Protein AF-A0A5J6MCH5-F1 (afdb_monomer_lite)

InterPro domains:
  IPR009078 Ferritin-like superfamily [SSF47240] (55-158)
  IPR012347 Ferritin-like [G3DSA:1.20.1260.10] (52-162)

Organism: NCBI:txid2602015

Structure (mmCIF, N/CA/C/O backbone):
data_AF-A0A5J6MCH5-F1
#
_entry.id   AF-A0A5J6MCH5-F1
#
loop_
_atom_site.group_PDB
_atom_site.id
_atom_site.type_symbol
_atom_site.label_atom_id
_atom_site.label_alt_id
_atom_site.label_comp_id
_atom_site.label_asym_id
_atom_site.label_entity_id
_atom_site.label_seq_id
_atom_site.pdbx_PDB_ins_code
_atom_site.Cartn_x
_atom_site.Cartn_y
_atom_site.Cartn_z
_atom_site.occupancy
_atom_site.B_iso_or_equiv
_atom_site.auth_seq_id
_atom_site.auth_comp_id
_atom_site.auth_asym_id
_atom_site.auth_atom_id
_atom_site.pdbx_PDB_model_num
ATOM 1 N N . MET A 1 1 ? -1.044 31.469 32.576 1.00 36.72 1 MET A N 1
ATOM 2 C CA . MET A 1 1 ? -0.807 31.266 31.133 1.00 36.72 1 MET A CA 1
ATOM 3 C C . MET A 1 1 ? -0.137 29.912 31.003 1.00 36.72 1 MET A C 1
ATOM 5 O O . MET A 1 1 ? 1.023 29.782 31.362 1.00 36.72 1 MET A O 1
ATOM 9 N N . THR A 1 2 ? -0.916 28.884 30.685 1.00 36.91 2 THR A N 1
ATOM 10 C CA . THR A 1 2 ? -0.479 27.485 30.605 1.00 36.91 2 THR A CA 1
ATOM 11 C C . THR A 1 2 ? -0.347 27.121 29.131 1.00 36.91 2 THR A C 1
ATOM 13 O O . THR A 1 2 ? -1.333 27.137 28.401 1.00 36.91 2 THR A O 1
ATOM 16 N N . GLU A 1 3 ? 0.883 26.857 28.697 1.00 37.75 3 GLU A N 1
ATOM 17 C CA . GLU A 1 3 ? 1.221 26.441 27.332 1.00 37.75 3 GLU A CA 1
ATOM 18 C C . GLU A 1 3 ? 0.645 25.044 27.026 1.00 37.75 3 GLU A C 1
ATOM 20 O O . GLU A 1 3 ? 0.755 24.144 27.866 1.00 37.75 3 GLU A O 1
ATOM 25 N N . PRO A 1 4 ? 0.057 24.811 25.839 1.00 47.97 4 PRO A N 1
ATOM 26 C CA . PRO A 1 4 ? -0.424 23.493 25.460 1.00 47.97 4 PRO A CA 1
ATOM 27 C C . PRO A 1 4 ? 0.755 22.601 25.051 1.00 47.97 4 PRO A C 1
ATOM 29 O O . PRO A 1 4 ? 1.451 22.846 24.066 1.00 47.97 4 PRO A O 1
ATOM 32 N N . THR A 1 5 ? 0.967 21.524 25.807 1.00 43.38 5 THR A N 1
ATOM 33 C CA . THR A 1 5 ? 1.892 20.443 25.457 1.00 43.38 5 THR A CA 1
ATOM 34 C C . THR A 1 5 ? 1.435 19.772 24.158 1.00 43.38 5 THR A C 1
ATOM 36 O O . THR A 1 5 ? 0.481 18.997 24.143 1.00 43.38 5 THR A O 1
ATOM 39 N N . LEU A 1 6 ? 2.121 20.064 23.051 1.00 38.03 6 LEU A N 1
ATOM 40 C CA . LEU A 1 6 ? 1.986 19.317 21.801 1.00 38.03 6 LEU A CA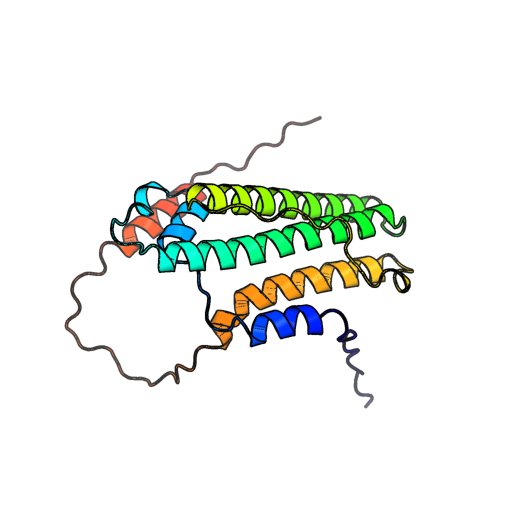 1
ATOM 41 C C . LEU A 1 6 ? 2.506 17.889 22.012 1.00 38.03 6 LEU A C 1
ATOM 43 O O . LEU A 1 6 ? 3.713 17.659 22.095 1.00 38.03 6 LEU A O 1
ATOM 47 N N . ILE A 1 7 ? 1.589 16.926 22.092 1.00 44.81 7 ILE A N 1
ATOM 48 C CA . ILE A 1 7 ? 1.911 15.498 22.110 1.00 44.81 7 ILE A CA 1
ATOM 49 C C . ILE A 1 7 ? 2.492 15.125 20.742 1.00 44.81 7 ILE A C 1
ATOM 51 O O . ILE A 1 7 ? 1.796 15.102 19.726 1.00 44.81 7 ILE A O 1
ATOM 55 N N . ARG A 1 8 ? 3.802 14.868 20.712 1.00 45.31 8 ARG A N 1
ATOM 56 C CA . ARG A 1 8 ? 4.524 14.379 19.535 1.00 45.31 8 ARG A CA 1
ATOM 57 C C . ARG A 1 8 ? 4.239 12.879 19.380 1.00 45.31 8 ARG A C 1
ATOM 59 O O . ARG A 1 8 ? 4.531 12.147 20.320 1.00 45.31 8 ARG A O 1
ATOM 66 N N . PRO A 1 9 ? 3.709 12.396 18.243 1.00 45.88 9 PRO A N 1
ATOM 67 C CA . PRO A 1 9 ? 3.505 10.965 18.047 1.00 45.88 9 PRO A CA 1
ATOM 68 C C . PRO A 1 9 ? 4.852 10.235 18.039 1.00 45.88 9 PRO A C 1
ATOM 70 O O . PRO A 1 9 ? 5.822 10.700 17.429 1.00 45.88 9 PRO A O 1
ATOM 73 N N . ASP A 1 10 ? 4.906 9.105 18.741 1.00 45.53 10 ASP A N 1
ATOM 74 C CA . ASP A 1 10 ? 6.114 8.317 18.938 1.00 45.53 10 ASP A CA 1
ATOM 75 C C . ASP A 1 10 ? 6.757 7.887 17.615 1.00 45.53 10 ASP A C 1
ATOM 77 O O . ASP A 1 10 ? 6.178 7.246 16.738 1.00 45.53 10 ASP A O 1
ATOM 81 N N . THR A 1 11 ? 8.023 8.268 17.505 1.00 47.34 11 THR A N 1
ATOM 82 C CA . THR A 1 11 ? 8.877 8.272 16.312 1.00 47.34 11 THR A CA 1
ATOM 83 C C . THR A 1 11 ? 9.337 6.876 15.868 1.00 47.34 11 THR A C 1
ATOM 85 O O . THR A 1 11 ? 10.367 6.780 15.214 1.00 47.34 11 THR A O 1
ATOM 88 N N . ALA A 1 12 ? 8.654 5.787 16.238 1.00 42.34 12 ALA A N 1
ATOM 89 C CA . ALA A 1 12 ? 9.186 4.422 16.099 1.00 42.34 12 ALA A CA 1
ATOM 90 C C . ALA A 1 12 ? 8.877 3.741 14.749 1.00 42.34 12 ALA A C 1
ATOM 92 O O . ALA A 1 12 ? 9.636 2.876 14.324 1.00 42.34 12 ALA A O 1
ATOM 93 N N . LEU A 1 13 ? 7.828 4.164 14.029 1.00 46.44 13 LEU A N 1
ATOM 94 C CA . LEU A 1 13 ? 7.498 3.681 12.667 1.00 46.44 13 LEU A CA 1
ATOM 95 C C . LEU A 1 13 ? 8.151 4.520 11.550 1.00 46.44 13 LEU A C 1
ATOM 97 O O . LEU A 1 13 ? 8.395 4.049 10.440 1.00 46.44 13 LEU A O 1
ATOM 101 N N . VAL A 1 14 ? 8.495 5.767 11.868 1.00 45.12 14 VAL A N 1
ATOM 102 C CA . VAL A 1 14 ? 9.230 6.700 11.005 1.00 45.12 14 VAL A CA 1
ATOM 103 C C . VAL A 1 14 ? 10.679 6.271 10.672 1.00 45.12 14 VAL A C 1
ATOM 105 O O . VAL A 1 14 ? 11.098 6.548 9.551 1.00 45.12 14 VAL A O 1
ATOM 108 N N . PRO A 1 15 ? 11.481 5.598 11.528 1.00 37.34 15 PRO A N 1
ATOM 109 C CA . PRO A 1 15 ? 12.903 5.361 11.273 1.00 37.34 15 PRO A CA 1
ATOM 110 C C . PRO A 1 15 ? 13.132 4.394 10.111 1.00 37.34 15 PRO A C 1
ATOM 112 O O . PRO A 1 15 ? 14.029 4.627 9.302 1.00 37.34 15 PRO A O 1
ATOM 115 N N . ALA A 1 16 ? 12.298 3.356 9.970 1.00 45.94 16 ALA A N 1
ATOM 116 C CA . ALA A 1 16 ? 12.407 2.392 8.873 1.00 45.94 16 ALA A CA 1
ATOM 117 C C . ALA A 1 16 ? 12.139 3.056 7.510 1.00 45.94 16 ALA A C 1
ATOM 119 O O . ALA A 1 16 ? 12.913 2.887 6.568 1.00 45.94 16 ALA A O 1
ATOM 120 N N . ARG A 1 17 ? 11.108 3.909 7.430 1.00 52.25 17 ARG A N 1
ATOM 121 C CA . ARG A 1 17 ? 10.759 4.664 6.212 1.00 52.25 17 ARG A CA 1
ATOM 122 C C . ARG A 1 17 ? 11.716 5.833 5.942 1.00 52.25 17 ARG A C 1
ATOM 124 O O . ARG A 1 17 ? 12.015 6.139 4.792 1.00 52.25 17 ARG A O 1
ATOM 131 N N . ARG A 1 18 ? 12.274 6.449 6.988 1.00 47.72 18 ARG A N 1
ATOM 132 C CA . ARG A 1 18 ? 13.245 7.554 6.893 1.00 47.72 18 ARG A CA 1
ATOM 133 C C . ARG A 1 18 ? 14.644 7.076 6.493 1.00 47.72 18 ARG A C 1
ATOM 135 O O . ARG A 1 18 ? 15.340 7.795 5.788 1.00 47.72 18 ARG A O 1
ATOM 142 N N . THR A 1 19 ? 15.033 5.855 6.857 1.00 43.75 19 THR A N 1
ATOM 143 C CA . THR A 1 19 ? 16.308 5.254 6.420 1.00 43.75 19 THR A CA 1
ATOM 144 C C . THR A 1 19 ? 16.266 4.839 4.942 1.00 43.75 19 THR A C 1
ATOM 146 O O . THR A 1 19 ? 17.277 4.955 4.249 1.00 43.75 19 THR A O 1
ATOM 149 N N . LEU A 1 20 ? 15.090 4.464 4.420 1.00 50.72 20 LEU A N 1
ATOM 150 C CA . LEU A 1 20 ? 14.875 4.228 2.985 1.00 50.72 20 LEU A CA 1
ATOM 151 C C . LEU A 1 20 ? 14.985 5.533 2.171 1.00 50.72 20 LEU A C 1
ATOM 153 O O . LEU A 1 20 ? 15.614 5.560 1.115 1.00 50.72 20 LEU A O 1
ATOM 157 N N . LEU A 1 21 ? 14.458 6.641 2.704 1.00 52.22 21 LEU A N 1
ATOM 158 C CA . LEU A 1 21 ? 14.510 7.961 2.062 1.00 52.22 21 LEU A CA 1
ATOM 159 C C . LEU A 1 21 ? 15.902 8.614 2.075 1.00 52.22 21 LEU A C 1
ATOM 161 O O . LEU A 1 21 ? 16.183 9.430 1.206 1.00 52.22 21 LEU A O 1
ATOM 165 N N . VAL A 1 22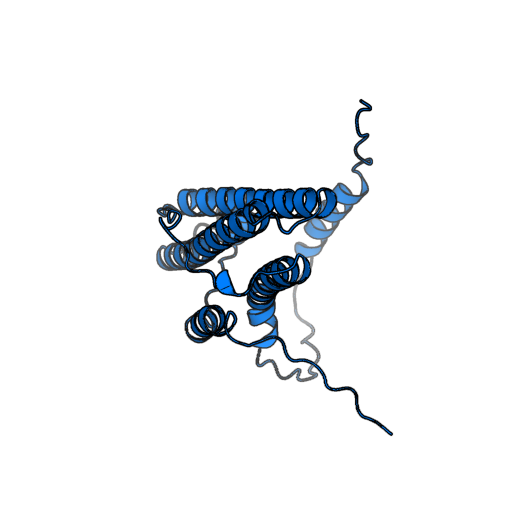 ? 16.786 8.263 3.016 1.00 47.97 22 VAL A N 1
ATOM 166 C CA . VAL A 1 22 ? 18.146 8.838 3.098 1.00 47.97 22 VAL A CA 1
ATOM 167 C C . VAL A 1 22 ? 19.150 8.117 2.186 1.00 47.97 22 VAL A C 1
ATOM 169 O O . VAL A 1 22 ? 20.146 8.719 1.795 1.00 47.97 22 VAL A O 1
ATOM 172 N N . ARG A 1 23 ? 18.888 6.868 1.774 1.00 41.06 23 ARG A N 1
ATOM 173 C CA . ARG A 1 23 ? 19.700 6.170 0.754 1.00 41.06 23 ARG A CA 1
ATOM 174 C C . ARG A 1 23 ? 19.147 6.268 -0.675 1.00 41.06 23 ARG A C 1
ATOM 176 O O . ARG A 1 23 ? 19.885 5.983 -1.609 1.00 41.06 23 ARG A O 1
ATOM 183 N N . GLY A 1 24 ? 17.889 6.678 -0.850 1.00 46.88 24 GLY A N 1
ATOM 184 C CA . GLY A 1 24 ? 17.197 6.744 -2.146 1.00 46.88 24 GLY A CA 1
ATOM 185 C C . GLY A 1 24 ? 17.031 8.150 -2.727 1.00 46.88 24 GLY A C 1
ATOM 186 O O . GLY A 1 24 ? 16.107 8.370 -3.504 1.00 46.88 24 GLY A O 1
ATOM 187 N N . THR A 1 25 ? 17.859 9.123 -2.338 1.00 45.97 25 THR A N 1
ATOM 188 C CA . THR A 1 25 ? 17.552 10.551 -2.512 1.00 45.97 25 THR A CA 1
ATOM 189 C C . THR A 1 25 ? 17.437 11.069 -3.948 1.00 45.97 25 THR A C 1
ATOM 191 O O . THR A 1 25 ? 17.267 12.270 -4.053 1.00 45.97 25 THR A O 1
ATOM 194 N N . GLN A 1 26 ? 17.495 10.270 -5.026 1.00 52.88 26 GLN A N 1
ATOM 195 C CA . GLN A 1 26 ? 17.297 10.765 -6.407 1.00 52.88 26 GLN A CA 1
ATOM 196 C C . GLN A 1 26 ? 16.685 9.760 -7.410 1.00 52.88 26 GLN A C 1
ATOM 198 O O . GLN A 1 26 ? 16.860 9.931 -8.615 1.00 52.88 26 GLN A O 1
ATOM 203 N N . ALA A 1 27 ? 15.984 8.707 -6.980 1.00 58.78 27 ALA A N 1
ATOM 204 C CA . ALA A 1 27 ? 15.345 7.799 -7.940 1.00 58.78 27 ALA A CA 1
ATOM 205 C C . ALA A 1 27 ? 13.938 8.315 -8.302 1.00 58.78 27 ALA A C 1
ATOM 207 O O . ALA A 1 27 ? 12.980 8.132 -7.552 1.00 58.78 27 ALA A O 1
ATOM 208 N N . VAL A 1 28 ? 13.828 9.019 -9.431 1.00 73.62 28 VAL A N 1
ATOM 209 C CA . VAL A 1 28 ? 12.560 9.509 -9.997 1.00 73.62 28 VAL A CA 1
ATOM 210 C C . VAL A 1 28 ? 12.207 8.637 -11.197 1.00 73.62 28 VAL A C 1
ATOM 212 O O . VAL A 1 28 ? 13.081 8.351 -12.010 1.00 73.62 28 VAL A O 1
ATOM 215 N N . LEU A 1 29 ? 10.938 8.233 -11.314 1.00 83.31 29 LEU A N 1
ATOM 216 C CA . LEU A 1 29 ? 10.466 7.474 -12.474 1.00 83.31 29 LEU A CA 1
ATOM 217 C C . LEU A 1 29 ? 10.702 8.250 -13.775 1.00 83.31 29 LEU A C 1
ATOM 219 O O . LEU A 1 29 ? 10.466 9.461 -13.849 1.00 83.31 29 LEU A O 1
ATOM 223 N N . SER A 1 30 ? 11.101 7.542 -14.824 1.00 84.44 30 SER A N 1
ATOM 224 C CA . SER A 1 30 ? 11.206 8.097 -16.165 1.00 84.44 30 SER A CA 1
ATOM 225 C C . SER A 1 30 ? 9.837 8.511 -16.715 1.00 84.44 30 SER A C 1
ATOM 227 O O . SER A 1 30 ? 8.785 7.995 -16.323 1.00 84.44 30 SER A O 1
ATOM 229 N N . ALA A 1 31 ? 9.833 9.423 -17.693 1.00 83.75 31 ALA A N 1
ATOM 230 C CA . ALA A 1 31 ? 8.601 9.845 -18.364 1.00 83.75 31 ALA A CA 1
ATOM 231 C C . ALA A 1 31 ? 7.854 8.669 -19.023 1.00 83.75 31 ALA A C 1
ATOM 233 O O . ALA A 1 31 ? 6.624 8.665 -19.053 1.00 83.75 31 ALA A O 1
ATOM 234 N N . SER A 1 32 ? 8.585 7.658 -19.509 1.00 82.81 32 SER A N 1
ATOM 235 C CA . SER A 1 32 ? 7.998 6.442 -20.075 1.00 82.81 32 SER A CA 1
ATOM 236 C C . SER A 1 32 ? 7.297 5.602 -19.008 1.00 82.81 32 SER A C 1
ATOM 238 O O . SER A 1 32 ? 6.156 5.197 -19.222 1.00 82.81 32 SER A O 1
ATOM 240 N N . ALA A 1 33 ? 7.914 5.392 -17.841 1.00 83.69 33 ALA A N 1
ATOM 241 C CA . ALA A 1 33 ? 7.280 4.670 -16.737 1.00 83.69 33 ALA A CA 1
ATOM 242 C C . ALA A 1 33 ? 6.025 5.395 -16.223 1.00 83.69 33 ALA A C 1
ATOM 244 O O . ALA A 1 33 ? 4.982 4.769 -16.029 1.00 83.69 33 ALA A O 1
ATOM 245 N N . VAL A 1 34 ? 6.083 6.726 -16.093 1.00 85.88 34 VAL A N 1
ATOM 246 C CA . VAL A 1 34 ? 4.914 7.545 -15.731 1.00 85.88 34 VAL A CA 1
ATOM 247 C C . VAL A 1 34 ? 3.803 7.427 -16.779 1.00 85.88 34 VAL A C 1
ATOM 249 O O . VAL A 1 34 ? 2.635 7.294 -16.420 1.00 85.88 34 VAL A O 1
ATOM 252 N N . ALA A 1 35 ? 4.139 7.428 -18.071 1.00 84.56 35 ALA A N 1
ATOM 253 C CA . ALA A 1 35 ? 3.156 7.264 -19.138 1.00 84.56 35 ALA A CA 1
ATOM 254 C C . ALA A 1 35 ? 2.467 5.889 -19.094 1.00 84.56 35 ALA A C 1
ATOM 256 O O . ALA A 1 35 ? 1.255 5.826 -19.294 1.00 84.56 35 ALA A O 1
ATOM 257 N N . ILE A 1 36 ? 3.192 4.808 -18.779 1.00 85.19 36 ILE A N 1
ATOM 258 C CA . ILE A 1 36 ? 2.599 3.471 -18.597 1.00 85.19 36 ILE A CA 1
ATOM 259 C C . ILE A 1 36 ? 1.661 3.456 -17.384 1.00 85.19 36 ILE A C 1
ATOM 261 O O . ILE A 1 36 ? 0.530 2.987 -17.507 1.00 85.19 36 ILE A O 1
ATOM 265 N N . LEU A 1 37 ? 2.085 4.014 -16.242 1.00 85.81 37 LEU A N 1
ATOM 266 C CA . LEU A 1 37 ? 1.241 4.124 -15.041 1.00 85.81 37 LEU A CA 1
ATOM 267 C C . LEU A 1 37 ? -0.037 4.932 -15.300 1.00 85.81 37 LEU A C 1
ATOM 269 O O . LEU A 1 37 ? -1.099 4.599 -14.782 1.00 85.81 37 LEU A O 1
ATOM 273 N N . ALA A 1 38 ? 0.051 5.969 -16.132 1.00 85.94 38 ALA A N 1
ATOM 274 C CA . ALA A 1 38 ? -1.086 6.789 -16.541 1.00 85.94 38 ALA A CA 1
ATOM 275 C C . ALA A 1 38 ? -1.956 6.144 -17.642 1.00 85.94 38 ALA A C 1
ATOM 277 O O . ALA A 1 38 ? -2.898 6.778 -18.120 1.00 85.94 38 ALA A O 1
ATOM 278 N N . GLY A 1 39 ? -1.638 4.926 -18.098 1.00 82.62 39 GLY A N 1
ATOM 279 C CA . GLY A 1 39 ? -2.350 4.244 -19.187 1.00 82.62 39 GLY A CA 1
ATOM 280 C C . GLY A 1 39 ? -2.144 4.872 -20.572 1.00 82.62 39 GLY A C 1
ATOM 281 O O . GLY A 1 39 ? -2.883 4.578 -21.507 1.00 82.62 39 GLY A O 1
ATOM 282 N N . CYS A 1 40 ? -1.146 5.743 -20.726 1.00 84.62 40 CYS A N 1
ATOM 283 C CA . CYS A 1 40 ? -0.795 6.437 -21.965 1.00 84.62 40 CYS A CA 1
ATOM 284 C C . CYS A 1 40 ? 0.379 5.739 -22.671 1.00 84.62 40 CYS A C 1
ATOM 286 O O . CYS A 1 40 ? 1.387 6.361 -22.998 1.00 84.62 40 CYS A O 1
ATOM 288 N N . GLU A 1 41 ? 0.272 4.433 -22.902 1.00 79.19 41 GLU A N 1
ATOM 289 C CA . GLU A 1 41 ? 1.379 3.592 -23.389 1.00 79.19 41 GLU A CA 1
ATOM 290 C C . GLU A 1 41 ? 1.930 4.028 -24.754 1.00 79.19 41 GLU A C 1
ATOM 292 O O . GLU A 1 41 ? 3.132 3.937 -25.000 1.00 79.19 41 GLU A O 1
ATOM 297 N N . SER A 1 42 ? 1.088 4.605 -25.616 1.00 78.19 42 SER A N 1
ATOM 298 C CA . SER A 1 42 ? 1.515 5.186 -26.895 1.00 78.19 42 SER A CA 1
ATOM 299 C C . SER A 1 42 ? 2.522 6.332 -26.731 1.00 78.19 42 SER A C 1
ATOM 301 O O . SER A 1 42 ? 3.317 6.581 -27.631 1.00 78.19 42 SER A O 1
ATOM 303 N N . MET A 1 43 ? 2.510 7.021 -25.584 1.00 75.75 43 MET A N 1
ATOM 304 C CA . MET A 1 43 ? 3.473 8.068 -25.220 1.00 75.75 43 MET A CA 1
ATOM 305 C C . MET A 1 43 ? 4.746 7.495 -24.583 1.00 75.75 43 MET A C 1
ATOM 307 O O . MET A 1 43 ? 5.775 8.165 -24.567 1.00 75.75 43 MET A O 1
ATOM 311 N N . ALA A 1 44 ? 4.687 6.267 -24.057 1.00 71.44 44 ALA A N 1
ATOM 312 C CA . ALA A 1 44 ? 5.827 5.592 -23.443 1.00 71.44 44 ALA A CA 1
ATOM 313 C C . ALA A 1 44 ? 6.818 5.041 -24.481 1.00 71.44 44 ALA A C 1
ATOM 315 O O . ALA A 1 44 ? 7.991 4.850 -24.152 1.00 71.44 44 ALA A O 1
ATOM 316 N N . MET A 1 45 ? 6.373 4.850 -25.734 1.00 63.97 45 MET A N 1
ATOM 317 C CA . MET A 1 45 ? 7.187 4.451 -26.891 1.00 63.97 45 MET A CA 1
ATOM 318 C C . MET A 1 45 ? 8.123 5.577 -27.373 1.00 63.97 45 MET A C 1
ATOM 320 O O . MET A 1 45 ? 8.149 5.946 -28.546 1.00 63.97 45 MET A O 1
ATOM 324 N N . SER A 1 46 ? 8.927 6.133 -26.471 1.00 58.03 46 SER A N 1
ATOM 325 C CA . SER A 1 46 ? 10.119 6.882 -26.852 1.00 58.03 46 SER A CA 1
ATOM 326 C C . SER A 1 46 ? 11.240 5.875 -27.098 1.00 58.03 46 SER A C 1
ATOM 328 O O . SER A 1 46 ? 11.651 5.168 -26.180 1.00 58.03 46 SER A O 1
ATOM 330 N N . LYS A 1 47 ? 11.749 5.794 -28.334 1.00 53.56 47 LYS A N 1
ATOM 331 C CA . LYS A 1 47 ? 12.785 4.832 -28.772 1.00 53.56 47 LYS A CA 1
ATOM 332 C C . LYS A 1 47 ? 14.148 4.947 -28.047 1.00 53.56 47 LYS A C 1
ATOM 334 O O . LYS A 1 47 ? 15.077 4.244 -28.422 1.00 53.56 47 LYS A O 1
ATOM 339 N N . ASN A 1 48 ? 14.266 5.796 -27.022 1.00 55.00 48 ASN A N 1
ATOM 340 C CA . ASN A 1 48 ? 15.519 6.140 -26.341 1.00 55.00 48 ASN A CA 1
ATOM 341 C C . ASN A 1 48 ? 15.546 5.826 -24.831 1.00 55.00 48 ASN A C 1
ATOM 343 O O . ASN A 1 48 ? 16.467 6.275 -24.149 1.00 55.00 48 ASN A O 1
ATOM 347 N N . ALA A 1 49 ? 14.578 5.089 -24.273 1.00 63.66 49 ALA A N 1
ATOM 348 C CA . ALA A 1 49 ? 14.712 4.626 -22.889 1.00 63.66 49 ALA A CA 1
ATOM 349 C C . ALA A 1 49 ? 15.845 3.587 -22.812 1.00 63.66 49 ALA A C 1
ATOM 351 O O . ALA A 1 49 ? 15.736 2.491 -23.361 1.00 63.66 49 ALA A O 1
ATOM 352 N N . SER A 1 50 ? 16.963 3.958 -22.183 1.00 74.75 50 SER A N 1
ATOM 353 C CA . SER A 1 50 ? 18.106 3.057 -22.025 1.00 74.75 50 SER A CA 1
ATOM 354 C C . SER A 1 50 ? 17.752 1.880 -21.107 1.00 74.75 50 SER A C 1
ATOM 356 O O . SER A 1 50 ? 16.917 2.017 -20.211 1.00 74.75 50 SER A O 1
ATOM 358 N N . ALA A 1 51 ? 18.421 0.736 -21.280 1.00 77.50 51 ALA A N 1
ATOM 359 C CA . ALA A 1 51 ? 18.249 -0.415 -20.388 1.00 77.50 51 ALA A CA 1
ATOM 360 C C . ALA A 1 51 ? 18.539 -0.066 -18.912 1.00 77.50 51 ALA A C 1
ATOM 362 O O . ALA A 1 51 ? 17.885 -0.592 -18.016 1.00 77.50 51 ALA A O 1
ATOM 363 N N . ALA A 1 52 ? 19.468 0.868 -18.666 1.00 80.62 52 ALA A N 1
ATOM 364 C CA . ALA A 1 52 ? 19.749 1.391 -17.331 1.00 80.62 52 ALA A CA 1
ATOM 365 C C . ALA A 1 52 ? 18.539 2.141 -16.746 1.00 80.62 52 ALA A C 1
ATOM 367 O O . ALA A 1 52 ? 18.122 1.852 -15.632 1.00 80.62 52 ALA A O 1
ATOM 368 N N . THR A 1 53 ? 17.900 3.015 -17.532 1.00 83.44 53 THR A N 1
ATOM 369 C CA . THR A 1 53 ? 16.687 3.742 -17.115 1.00 83.44 53 THR A CA 1
ATOM 370 C C . THR A 1 53 ? 15.533 2.794 -16.789 1.00 83.44 53 THR A C 1
ATOM 372 O O . THR A 1 53 ? 14.861 2.972 -15.779 1.00 83.44 53 THR A O 1
ATOM 375 N N . ALA A 1 54 ? 15.324 1.757 -17.607 1.00 84.31 54 ALA A N 1
ATOM 376 C CA . ALA A 1 54 ? 14.295 0.754 -17.339 1.00 84.31 54 ALA A CA 1
ATOM 377 C C . ALA A 1 54 ? 14.585 -0.041 -16.052 1.00 84.31 54 ALA A C 1
ATOM 379 O O . ALA A 1 54 ? 13.670 -0.305 -15.276 1.00 84.31 54 ALA A O 1
ATOM 380 N N . SER A 1 55 ? 15.852 -0.390 -15.798 1.00 87.50 55 SER A N 1
ATOM 381 C CA . SER A 1 55 ? 16.270 -1.047 -14.554 1.00 87.50 55 SER A CA 1
ATOM 382 C C . SER A 1 55 ? 16.001 -0.170 -13.327 1.00 87.50 55 SER A C 1
ATOM 384 O O . SER A 1 55 ? 15.456 -0.661 -12.338 1.00 87.50 55 SER A O 1
ATOM 386 N N . ASP A 1 56 ? 16.332 1.120 -13.393 1.00 87.00 56 ASP A N 1
ATOM 387 C CA . ASP A 1 56 ? 16.079 2.070 -12.304 1.00 87.00 56 ASP A CA 1
ATOM 388 C C . ASP A 1 56 ? 14.571 2.227 -12.042 1.00 87.00 56 ASP A C 1
ATOM 390 O O . ASP A 1 56 ? 14.125 2.137 -10.895 1.00 87.00 56 ASP A O 1
ATOM 394 N N . ASP A 1 57 ? 13.762 2.359 -13.102 1.00 87.88 57 ASP A N 1
ATOM 395 C CA . ASP A 1 57 ? 12.298 2.404 -12.999 1.00 87.88 57 ASP A CA 1
ATOM 396 C C . ASP A 1 57 ? 11.742 1.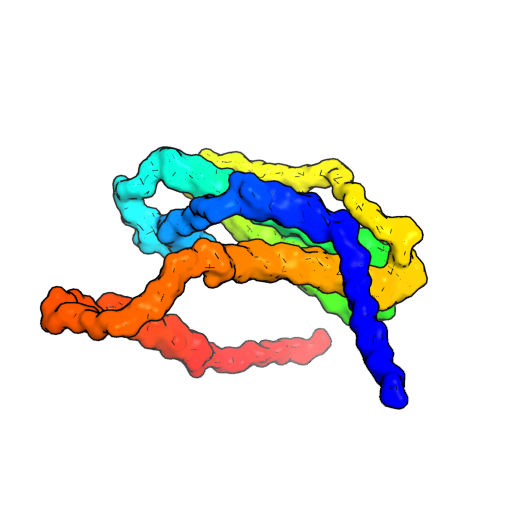143 -12.325 1.00 87.88 57 ASP A C 1
ATOM 398 O O . ASP A 1 57 ? 10.917 1.231 -11.415 1.00 87.88 57 ASP A O 1
ATOM 402 N N . ILE A 1 58 ? 12.219 -0.041 -12.723 1.00 90.62 58 ILE A N 1
ATOM 403 C CA . ILE A 1 58 ? 11.815 -1.320 -12.125 1.00 90.62 58 ILE A CA 1
ATOM 404 C C . ILE A 1 58 ? 12.156 -1.362 -10.630 1.00 90.62 58 ILE A C 1
ATOM 406 O O . ILE A 1 58 ? 11.333 -1.828 -9.840 1.00 90.62 58 ILE A O 1
ATOM 410 N N . GLN A 1 59 ? 13.329 -0.877 -10.214 1.00 89.38 59 GLN A N 1
ATOM 411 C CA . GLN A 1 59 ? 13.717 -0.844 -8.799 1.00 89.38 59 GLN A CA 1
ATOM 412 C C . GLN A 1 59 ? 12.813 0.079 -7.974 1.00 89.38 59 GLN A C 1
ATOM 414 O O . GLN A 1 59 ? 12.367 -0.302 -6.884 1.00 89.38 59 GLN A O 1
ATOM 419 N N . VAL A 1 60 ? 12.492 1.264 -8.499 1.00 86.44 60 VAL A N 1
ATOM 420 C CA . VAL A 1 60 ? 11.573 2.209 -7.848 1.00 86.44 60 VAL A CA 1
ATOM 421 C C . VAL A 1 60 ? 10.173 1.607 -7.734 1.00 86.44 60 VAL A C 1
ATOM 423 O O . VAL A 1 60 ? 9.585 1.611 -6.651 1.00 86.44 60 VAL A O 1
ATOM 426 N N . LEU A 1 61 ? 9.653 1.029 -8.819 1.00 89.69 61 LEU A N 1
ATOM 427 C CA . LEU A 1 61 ? 8.326 0.412 -8.843 1.00 89.69 61 LEU A CA 1
ATOM 428 C C . LEU A 1 61 ? 8.231 -0.797 -7.909 1.00 89.69 61 LEU A C 1
ATOM 430 O O . LEU A 1 61 ? 7.228 -0.947 -7.218 1.00 89.69 61 LEU A O 1
ATOM 434 N N . ASN A 1 62 ? 9.266 -1.635 -7.837 1.00 92.81 62 ASN A N 1
ATOM 435 C CA . ASN A 1 62 ? 9.300 -2.764 -6.907 1.00 92.81 62 ASN A CA 1
ATOM 436 C C . ASN A 1 62 ? 9.403 -2.315 -5.445 1.00 92.81 62 ASN A C 1
ATOM 438 O O . ASN A 1 62 ? 8.810 -2.942 -4.567 1.00 92.81 62 ASN A O 1
ATOM 442 N N . THR A 1 63 ? 10.099 -1.209 -5.175 1.00 89.62 63 THR A N 1
ATOM 443 C CA . THR A 1 63 ? 10.104 -0.594 -3.841 1.00 89.62 63 THR A CA 1
ATOM 444 C C . THR A 1 63 ? 8.700 -0.126 -3.459 1.00 89.62 63 THR A C 1
ATOM 446 O O . THR A 1 63 ? 8.224 -0.449 -2.371 1.00 89.62 63 THR A O 1
ATOM 449 N N . ALA A 1 64 ? 8.004 0.569 -4.366 1.00 89.00 64 ALA A N 1
ATOM 450 C CA . ALA A 1 64 ? 6.620 0.990 -4.153 1.00 89.00 64 ALA A CA 1
ATOM 451 C C . ALA A 1 64 ? 5.676 -0.212 -3.968 1.00 89.00 64 ALA A C 1
ATOM 453 O O . ALA A 1 64 ? 4.892 -0.232 -3.026 1.00 89.00 64 ALA A O 1
ATOM 454 N N . LEU A 1 65 ? 5.806 -1.256 -4.792 1.00 93.56 65 LEU A N 1
ATOM 455 C CA . LEU A 1 65 ? 4.995 -2.473 -4.704 1.00 93.56 65 LEU A CA 1
ATOM 456 C C . LEU A 1 65 ? 5.157 -3.178 -3.348 1.00 93.56 65 LEU A C 1
ATOM 458 O O . LEU A 1 65 ? 4.175 -3.610 -2.748 1.00 93.56 65 LEU A O 1
ATOM 462 N N . GLY A 1 66 ? 6.384 -3.244 -2.824 1.00 90.94 66 GLY A N 1
ATOM 463 C CA . GLY A 1 66 ? 6.643 -3.770 -1.483 1.00 90.94 66 GLY A CA 1
ATOM 464 C C . GLY A 1 66 ? 5.933 -2.981 -0.376 1.00 90.94 66 GLY A C 1
ATOM 465 O O . GLY A 1 66 ? 5.420 -3.588 0.568 1.00 90.94 66 GLY A O 1
ATOM 466 N N . LEU A 1 67 ? 5.869 -1.650 -0.507 1.00 90.56 67 LEU A N 1
ATOM 467 C CA . LEU A 1 67 ? 5.157 -0.773 0.428 1.00 90.56 67 LEU A CA 1
ATOM 468 C C . LEU A 1 67 ? 3.635 -0.935 0.333 1.00 90.56 67 LEU A C 1
ATOM 470 O O . LEU A 1 67 ? 2.969 -0.894 1.366 1.00 90.56 67 LEU A O 1
ATOM 474 N N . GLU A 1 68 ? 3.083 -1.170 -0.860 1.00 94.00 68 GLU A N 1
ATOM 475 C CA . GLU A 1 68 ? 1.652 -1.468 -1.012 1.00 94.00 68 GLU A CA 1
ATOM 476 C C . GLU A 1 68 ? 1.279 -2.782 -0.307 1.00 94.00 68 GLU A C 1
ATOM 478 O O . GLU A 1 68 ? 0.291 -2.826 0.423 1.00 94.00 68 GLU A O 1
ATOM 483 N N . TYR A 1 69 ? 2.097 -3.839 -0.418 1.00 96.12 69 TYR A N 1
ATOM 484 C CA . TYR A 1 69 ? 1.856 -5.083 0.329 1.00 96.12 69 TYR A CA 1
ATOM 485 C C . TYR A 1 69 ? 1.948 -4.905 1.848 1.00 96.12 69 TYR A C 1
ATOM 487 O O . TYR A 1 69 ? 1.159 -5.500 2.584 1.00 96.12 69 TYR A O 1
ATOM 495 N N . GLU A 1 70 ? 2.880 -4.077 2.329 1.00 92.75 70 GLU A N 1
ATOM 496 C CA . GLU A 1 70 ? 2.941 -3.700 3.745 1.00 92.75 70 GLU A CA 1
ATOM 497 C C . GLU A 1 70 ? 1.657 -2.975 4.179 1.00 92.75 70 GLU A C 1
ATOM 499 O O . GLU A 1 70 ? 1.099 -3.303 5.225 1.00 92.75 70 GLU A O 1
ATOM 504 N N . GLY A 1 71 ? 1.145 -2.049 3.362 1.00 91.38 71 GLY A N 1
ATOM 505 C CA . GLY A 1 71 ? -0.134 -1.372 3.598 1.00 91.38 71 GLY A CA 1
ATOM 506 C C . GLY A 1 71 ? -1.311 -2.348 3.678 1.00 91.38 71 GLY A C 1
ATOM 507 O O . GLY A 1 71 ? -2.074 -2.316 4.643 1.00 91.38 71 GLY A O 1
ATOM 508 N N . ILE A 1 72 ? -1.420 -3.280 2.725 1.00 94.81 72 ILE A N 1
ATOM 509 C CA . ILE A 1 72 ? -2.467 -4.320 2.713 1.00 94.81 72 ILE A CA 1
ATOM 510 C C . ILE A 1 72 ? -2.438 -5.139 4.008 1.00 94.81 72 ILE A C 1
ATOM 512 O O . ILE A 1 72 ? -3.487 -5.347 4.626 1.00 94.81 72 ILE A O 1
ATOM 516 N N . ALA A 1 73 ? -1.248 -5.578 4.426 1.00 94.62 73 ALA A N 1
ATOM 517 C CA . ALA A 1 73 ? -1.062 -6.359 5.644 1.00 94.62 73 ALA A CA 1
ATOM 518 C C . ALA A 1 73 ? -1.399 -5.548 6.906 1.00 94.62 73 ALA A C 1
ATOM 520 O O . ALA A 1 73 ? -2.056 -6.057 7.812 1.00 94.62 73 ALA A O 1
ATOM 521 N N . ALA A 1 74 ? -1.008 -4.275 6.960 1.00 91.56 74 ALA A N 1
ATOM 522 C CA . ALA A 1 74 ? -1.307 -3.403 8.088 1.00 91.56 74 ALA A CA 1
ATOM 523 C C . ALA A 1 74 ? -2.813 -3.153 8.259 1.00 91.56 74 ALA A C 1
ATOM 525 O O . ALA A 1 74 ? -3.330 -3.233 9.375 1.00 91.56 74 ALA A O 1
ATOM 526 N N . TYR A 1 75 ? -3.531 -2.898 7.161 1.00 93.94 75 TYR A N 1
ATOM 527 C CA . TYR A 1 75 ? -4.986 -2.758 7.203 1.00 93.94 75 TYR A CA 1
ATOM 528 C C . TYR A 1 75 ? -5.683 -4.070 7.565 1.00 93.94 75 TYR A C 1
ATOM 530 O O . TYR A 1 75 ? -6.684 -4.022 8.276 1.00 93.94 75 TYR A O 1
ATOM 538 N N . GLN A 1 76 ? -5.146 -5.226 7.151 1.00 94.06 76 GLN A N 1
ATOM 539 C CA . GLN A 1 76 ? -5.672 -6.528 7.576 1.00 94.06 76 GLN A CA 1
ATOM 540 C C . GLN A 1 76 ? -5.595 -6.671 9.100 1.00 94.06 76 GLN A C 1
ATOM 542 O O . GLN A 1 76 ? -6.601 -6.945 9.747 1.00 94.06 76 GLN A O 1
ATOM 547 N N . VAL A 1 77 ? -4.427 -6.388 9.681 1.00 91.62 77 VAL A N 1
ATOM 548 C CA . VAL A 1 77 ? -4.210 -6.423 11.135 1.00 91.62 77 VAL A CA 1
ATOM 549 C C . VAL A 1 77 ? -5.156 -5.471 11.872 1.00 91.62 77 VAL A C 1
ATOM 551 O O . VAL A 1 77 ? -5.740 -5.840 12.889 1.00 91.62 77 VAL A O 1
ATOM 554 N N . GLY A 1 78 ? -5.340 -4.250 11.363 1.00 90.25 78 GLY A N 1
ATOM 555 C CA . GLY A 1 78 ? -6.282 -3.290 11.940 1.00 90.25 78 GLY A CA 1
ATOM 556 C C . GLY A 1 78 ? -7.734 -3.773 11.873 1.00 90.25 78 GLY A C 1
ATOM 557 O O . GLY A 1 78 ? -8.459 -3.669 12.863 1.00 90.25 78 GLY A O 1
ATOM 558 N N . ALA A 1 79 ? -8.148 -4.336 10.736 1.00 92.25 79 ALA A N 1
ATOM 559 C CA . ALA A 1 79 ? -9.493 -4.863 10.517 1.00 92.25 79 ALA A CA 1
ATOM 560 C C . ALA A 1 79 ? -9.811 -6.073 11.413 1.00 92.25 79 ALA A C 1
ATOM 562 O O . ALA A 1 79 ? -10.912 -6.165 11.954 1.00 92.25 79 ALA A O 1
ATOM 563 N N . GLU A 1 80 ? -8.841 -6.965 11.615 1.00 92.06 80 GLU A N 1
ATOM 564 C CA . GLU A 1 80 ? -8.983 -8.182 12.425 1.00 92.06 80 GLU A CA 1
ATOM 565 C C . GLU A 1 80 ? -8.769 -7.958 13.927 1.00 92.06 80 GLU A C 1
ATOM 567 O O . GLU A 1 80 ? -9.042 -8.849 14.727 1.00 92.06 80 GLU A O 1
ATOM 572 N N . SER A 1 81 ? -8.335 -6.763 14.340 1.00 90.25 81 SER A N 1
ATOM 573 C CA . SER A 1 81 ? -8.098 -6.435 15.754 1.00 90.25 81 SER A CA 1
ATOM 574 C C . SER A 1 81 ? -9.348 -6.516 16.640 1.00 90.25 81 SER A C 1
ATOM 576 O O . SER A 1 81 ? -9.233 -6.584 17.861 1.00 90.25 81 SER A O 1
ATOM 578 N N . GLY A 1 82 ? -10.546 -6.436 16.051 1.00 92.81 82 GLY A N 1
ATOM 579 C CA . GLY A 1 82 ? -11.812 -6.341 16.786 1.00 92.81 82 GLY A CA 1
ATOM 580 C C . GLY A 1 82 ? -12.043 -4.991 17.482 1.00 92.81 82 GLY A C 1
ATOM 581 O O . GLY A 1 82 ? -13.066 -4.814 18.138 1.00 92.81 82 GLY A O 1
ATOM 582 N N . LEU A 1 83 ? -11.131 -4.025 17.327 1.00 93.12 83 LEU A N 1
ATOM 583 C CA . LEU A 1 83 ? -11.197 -2.712 17.981 1.00 93.12 83 LEU A CA 1
ATOM 584 C C . LEU A 1 83 ? -11.976 -1.666 17.173 1.00 93.12 83 LEU A C 1
ATOM 586 O O . LEU A 1 83 ? -12.295 -0.597 17.693 1.00 93.12 83 LEU A O 1
ATOM 590 N N . LEU A 1 84 ? -12.258 -1.938 15.895 1.00 93.88 84 LEU A N 1
ATOM 591 C CA . LEU A 1 84 ? -12.935 -1.005 14.998 1.00 93.88 84 LEU A CA 1
ATOM 592 C C . LEU A 1 84 ? -14.457 -1.168 15.063 1.00 93.88 84 LEU A C 1
ATOM 594 O O . LEU A 1 84 ? -14.999 -2.260 14.895 1.00 93.88 84 LEU A O 1
ATOM 598 N N . THR A 1 85 ? -15.171 -0.055 15.212 1.00 95.44 85 THR A N 1
ATOM 599 C CA . THR A 1 85 ? -16.625 -0.014 15.007 1.00 95.44 85 THR A CA 1
ATOM 600 C C . THR A 1 85 ? -16.978 -0.328 13.549 1.00 95.44 85 THR A C 1
ATOM 602 O O . THR A 1 85 ? -16.200 -0.050 12.636 1.00 95.44 85 THR A O 1
ATOM 605 N N . LYS A 1 86 ? -18.181 -0.869 13.298 1.00 95.25 86 LYS A N 1
ATOM 606 C CA . LYS A 1 86 ? -18.614 -1.285 11.947 1.00 95.25 86 LYS A CA 1
ATOM 607 C C . LYS A 1 86 ? -18.418 -0.213 10.855 1.00 95.25 86 LYS A C 1
ATOM 609 O O . LYS A 1 86 ? -17.907 -0.566 9.793 1.00 95.25 86 LYS A O 1
ATOM 614 N N . PRO A 1 87 ? -18.765 1.075 11.070 1.00 95.12 87 PRO A N 1
ATOM 615 C CA . PRO A 1 87 ? -18.555 2.100 10.047 1.00 95.12 87 PRO A CA 1
ATOM 616 C C . PRO A 1 87 ? -17.071 2.352 9.754 1.00 95.12 87 PRO A C 1
ATOM 618 O O . PRO A 1 87 ? -16.690 2.520 8.599 1.00 95.12 87 PRO A O 1
ATOM 621 N N . VAL A 1 88 ? -16.225 2.338 10.788 1.00 93.56 88 VAL A N 1
ATOM 622 C CA . VAL A 1 88 ? -14.778 2.556 10.653 1.00 93.56 88 VAL A CA 1
ATOM 623 C C . VAL A 1 88 ? -14.109 1.366 9.970 1.00 93.56 88 VAL A C 1
ATOM 625 O O . VAL A 1 88 ? -13.290 1.557 9.074 1.00 93.56 88 VAL A O 1
ATOM 628 N N . LEU A 1 89 ? -14.511 0.143 10.319 1.00 94.06 89 LEU A N 1
ATOM 629 C CA . LEU A 1 89 ? -14.061 -1.076 9.652 1.00 94.06 89 LEU A CA 1
ATOM 630 C C . LEU A 1 89 ? -14.376 -1.045 8.149 1.00 94.06 89 LEU A C 1
ATOM 632 O O . LEU A 1 89 ? -13.510 -1.351 7.336 1.00 94.06 89 LEU A O 1
ATOM 636 N N . ALA A 1 90 ? -15.582 -0.616 7.766 1.00 93.94 90 ALA A N 1
ATOM 637 C CA . ALA A 1 90 ? -15.959 -0.506 6.357 1.00 93.94 90 ALA A CA 1
ATOM 638 C C . ALA A 1 90 ? -15.060 0.475 5.581 1.00 93.94 90 ALA A C 1
ATOM 640 O O . ALA A 1 90 ? -14.741 0.241 4.417 1.00 93.94 90 ALA A O 1
ATOM 641 N N . VAL A 1 91 ? -14.627 1.565 6.221 1.00 94.62 91 VAL A N 1
ATOM 642 C CA . VAL A 1 91 ? -13.662 2.505 5.633 1.00 94.62 91 VAL A CA 1
ATOM 643 C C . VAL A 1 91 ? -12.269 1.878 5.549 1.00 94.62 91 VAL A C 1
ATOM 645 O O . VAL A 1 91 ? -11.642 1.959 4.496 1.00 94.62 91 VAL A O 1
ATOM 648 N N . ALA A 1 92 ? -11.807 1.204 6.604 1.00 92.31 92 ALA A N 1
ATOM 649 C CA . ALA A 1 92 ? -10.512 0.521 6.621 1.00 92.31 92 ALA A CA 1
ATOM 650 C C . ALA A 1 92 ? -10.393 -0.527 5.499 1.00 92.31 92 ALA A C 1
ATOM 652 O O . ALA A 1 92 ? -9.392 -0.556 4.785 1.00 92.31 92 ALA A O 1
ATOM 653 N N . VAL A 1 93 ? -11.442 -1.324 5.271 1.00 94.81 93 VAL A N 1
ATOM 654 C CA . VAL A 1 93 ? -11.495 -2.298 4.166 1.00 94.81 93 VAL A CA 1
ATOM 655 C C . VAL A 1 93 ? -11.414 -1.605 2.801 1.00 94.81 93 VAL A C 1
ATOM 657 O O . VAL A 1 93 ? -10.695 -2.071 1.922 1.00 94.81 93 VAL A O 1
ATOM 660 N N . LYS A 1 94 ? -12.063 -0.446 2.619 1.00 95.19 94 LYS A N 1
ATOM 661 C CA . LYS A 1 94 ? -11.941 0.325 1.367 1.00 95.19 94 LYS A CA 1
ATOM 662 C C . LYS A 1 94 ? -10.512 0.806 1.108 1.00 95.19 94 LYS A C 1
ATOM 664 O O . LYS A 1 94 ? -10.048 0.713 -0.025 1.00 95.19 94 LYS A O 1
ATOM 669 N N . PHE A 1 95 ? -9.813 1.306 2.129 1.00 92.12 95 PHE A N 1
ATOM 670 C CA . PHE A 1 95 ? -8.404 1.691 1.985 1.00 92.12 95 PHE A CA 1
ATOM 671 C C . PHE A 1 95 ? -7.519 0.485 1.671 1.00 92.12 95 PHE A C 1
ATOM 673 O O . PHE A 1 95 ? -6.674 0.564 0.780 1.00 92.12 95 PHE A O 1
ATOM 680 N N . GLN A 1 96 ? -7.773 -0.661 2.305 1.00 94.88 96 GLN A N 1
ATOM 681 C CA . GLN A 1 96 ? -7.092 -1.905 1.956 1.00 94.88 96 GLN A CA 1
ATOM 682 C C . GLN A 1 96 ? -7.272 -2.261 0.471 1.00 94.88 96 GLN A C 1
ATOM 684 O O . GLN A 1 96 ? -6.310 -2.623 -0.206 1.00 94.88 96 GLN A O 1
ATOM 689 N N . ASP A 1 97 ? -8.489 -2.133 -0.057 1.00 96.62 97 ASP A N 1
ATOM 690 C CA . ASP A 1 97 ? -8.769 -2.409 -1.465 1.00 96.62 97 ASP A CA 1
ATOM 691 C C . ASP A 1 97 ? -8.104 -1.401 -2.414 1.00 96.62 97 ASP A C 1
ATOM 693 O O . ASP A 1 97 ? -7.744 -1.766 -3.535 1.00 96.62 97 ASP A O 1
ATOM 697 N N . HIS A 1 98 ? -7.885 -0.153 -1.989 1.00 94.50 98 HIS A N 1
ATOM 698 C CA . HIS A 1 98 ? -7.073 0.799 -2.753 1.00 94.50 98 HIS A CA 1
ATOM 699 C C . HIS A 1 98 ? -5.617 0.339 -2.853 1.00 94.50 98 HIS A C 1
ATOM 701 O O . HIS A 1 98 ? -5.087 0.289 -3.962 1.00 94.50 98 HIS A O 1
ATOM 707 N N . HIS A 1 99 ? -5.006 -0.094 -1.747 1.00 93.94 99 HIS A N 1
ATOM 708 C CA . HIS A 1 99 ? -3.645 -0.638 -1.777 1.00 93.94 99 HIS A CA 1
ATOM 709 C C . HIS A 1 99 ? -3.525 -1.872 -2.682 1.00 93.94 99 HIS A C 1
ATOM 711 O O . HIS A 1 99 ? -2.567 -1.981 -3.444 1.00 93.94 99 HIS A O 1
ATOM 717 N N . LYS A 1 100 ? -4.517 -2.777 -2.682 1.00 97.25 100 LYS A N 1
ATOM 718 C CA . LYS A 1 100 ? -4.550 -3.925 -3.616 1.00 97.25 100 LYS A CA 1
ATOM 719 C C . LYS A 1 100 ? -4.543 -3.464 -5.075 1.00 97.25 100 LYS A C 1
ATOM 721 O O . LYS A 1 100 ? -3.723 -3.925 -5.862 1.00 97.25 100 LYS A O 1
ATOM 726 N N . LYS A 1 101 ? -5.393 -2.492 -5.422 1.00 96.38 101 LYS A N 1
ATOM 727 C CA . LYS A 1 101 ? -5.437 -1.922 -6.779 1.00 96.38 101 LYS A CA 1
ATOM 728 C C . LYS A 1 101 ? -4.126 -1.238 -7.163 1.00 96.38 101 LYS A C 1
ATOM 730 O O . LYS A 1 101 ? -3.692 -1.359 -8.306 1.00 96.38 101 LYS A O 1
ATOM 735 N N . HIS A 1 102 ? -3.487 -0.528 -6.233 1.00 94.38 102 HIS A N 1
ATOM 736 C CA . HIS A 1 102 ? -2.173 0.067 -6.474 1.00 94.38 102 HIS A CA 1
ATOM 737 C C . HIS A 1 102 ? -1.117 -1.014 -6.730 1.00 94.38 102 HIS A C 1
ATOM 739 O O . HIS A 1 102 ? -0.381 -0.921 -7.713 1.00 94.38 102 HIS A O 1
ATOM 745 N N . ALA A 1 103 ? -1.084 -2.064 -5.904 1.00 95.50 103 ALA A N 1
ATOM 746 C CA . ALA A 1 103 ? -0.175 -3.193 -6.072 1.00 95.50 103 ALA A CA 1
ATOM 747 C C . ALA A 1 103 ? -0.341 -3.858 -7.450 1.00 95.50 103 ALA A C 1
ATOM 749 O O . ALA A 1 103 ? 0.654 -4.101 -8.134 1.00 95.50 103 ALA A O 1
ATOM 750 N N . ASP A 1 104 ? -1.578 -4.065 -7.908 1.00 96.94 104 ASP A N 1
ATOM 751 C CA . ASP A 1 104 ? -1.861 -4.639 -9.229 1.00 96.94 104 ASP A CA 1
ATOM 752 C C . ASP A 1 104 ? -1.314 -3.769 -10.372 1.00 96.94 104 ASP A C 1
ATOM 754 O O . ASP A 1 104 ? -0.653 -4.269 -11.290 1.00 96.94 104 ASP A O 1
ATOM 758 N N . VAL A 1 105 ? -1.542 -2.452 -10.309 1.00 95.19 105 VAL A N 1
ATOM 759 C CA . VAL A 1 105 ? -1.044 -1.496 -11.313 1.00 95.19 105 VAL A CA 1
ATOM 760 C C . VAL A 1 105 ? 0.486 -1.470 -11.335 1.00 95.19 105 VAL A C 1
ATOM 762 O O . VAL A 1 105 ? 1.091 -1.515 -12.413 1.00 95.19 105 VAL A O 1
ATOM 765 N N . LEU A 1 106 ? 1.128 -1.445 -10.166 1.00 94.06 106 LEU A N 1
ATOM 766 C CA . LEU A 1 106 ? 2.586 -1.456 -10.045 1.00 94.06 106 LEU A CA 1
ATOM 767 C C . LEU A 1 106 ? 3.178 -2.763 -10.581 1.00 94.06 106 LEU A C 1
ATOM 769 O O . LEU A 1 106 ? 4.076 -2.727 -11.422 1.00 94.06 106 LEU A O 1
ATOM 773 N N . ALA A 1 107 ? 2.635 -3.913 -10.177 1.00 96.81 107 ALA A N 1
ATOM 774 C CA . ALA A 1 107 ? 3.084 -5.220 -10.645 1.00 96.81 107 ALA A CA 1
ATOM 775 C C . ALA A 1 107 ? 2.916 -5.369 -12.165 1.00 96.81 107 ALA A C 1
ATOM 777 O O . ALA A 1 107 ? 3.820 -5.855 -12.847 1.00 96.81 107 ALA A O 1
ATOM 778 N N . SER A 1 108 ? 1.792 -4.911 -12.722 1.00 95.38 108 SER A N 1
ATOM 779 C CA . SER A 1 108 ? 1.580 -4.871 -14.172 1.00 95.38 108 SER A CA 1
ATOM 780 C C . SER A 1 108 ? 2.615 -3.985 -14.872 1.00 95.38 108 SER A C 1
ATOM 782 O O . SER A 1 108 ? 3.117 -4.345 -15.935 1.00 95.38 108 SER A O 1
ATOM 784 N N . THR A 1 109 ? 2.946 -2.828 -14.302 1.00 91.88 109 THR A N 1
ATOM 785 C CA . THR A 1 109 ? 3.912 -1.891 -14.895 1.00 91.88 109 THR A CA 1
ATOM 786 C C . THR A 1 109 ? 5.323 -2.469 -14.892 1.00 91.88 109 THR A C 1
ATOM 788 O O . THR A 1 109 ? 5.997 -2.425 -15.919 1.00 91.88 109 THR A O 1
ATOM 791 N N . VAL A 1 110 ? 5.740 -3.100 -13.791 1.00 92.69 110 VAL A N 1
ATOM 792 C CA . VAL A 1 110 ? 7.026 -3.810 -13.710 1.00 92.69 110 VAL A CA 1
ATOM 793 C C . VAL A 1 110 ? 7.131 -4.873 -14.805 1.00 92.69 110 VAL A C 1
ATOM 795 O O . VAL A 1 110 ? 8.135 -4.912 -15.513 1.00 92.69 110 VAL A O 1
ATOM 798 N N . LYS A 1 111 ? 6.076 -5.676 -15.016 1.00 94.94 111 LYS A N 1
ATOM 799 C CA . LYS A 1 111 ? 6.037 -6.673 -16.102 1.00 94.94 111 LYS A CA 1
ATOM 800 C C . LYS A 1 111 ? 6.166 -6.030 -17.486 1.00 94.94 111 LYS A C 1
ATOM 802 O O . LYS A 1 111 ? 6.915 -6.533 -18.316 1.00 94.94 111 LYS A O 1
ATOM 807 N N . LYS A 1 112 ? 5.472 -4.912 -17.740 1.00 90.06 112 LYS A N 1
ATOM 808 C CA . LYS A 1 112 ? 5.532 -4.183 -19.026 1.00 90.06 112 LYS A CA 1
ATOM 809 C C . LYS A 1 112 ? 6.917 -3.608 -19.324 1.00 90.06 112 LYS A C 1
ATOM 811 O O . LYS A 1 112 ? 7.297 -3.528 -20.485 1.00 90.06 112 LYS A O 1
ATOM 816 N N . LEU A 1 113 ? 7.673 -3.246 -18.290 1.00 88.94 113 LEU A N 1
ATOM 817 C CA . LEU A 1 113 ? 9.067 -2.812 -18.408 1.00 88.94 113 LEU A CA 1
ATOM 818 C C . LEU A 1 113 ? 10.061 -3.985 -18.534 1.00 88.94 113 LEU A C 1
ATOM 820 O O . LEU A 1 113 ? 11.259 -3.751 -18.651 1.00 88.94 113 LEU A O 1
ATOM 824 N N . GLY A 1 114 ? 9.586 -5.237 -18.521 1.00 91.00 114 GLY A N 1
ATOM 825 C CA . GLY A 1 114 ? 10.421 -6.440 -18.611 1.00 91.00 114 GLY A CA 1
ATOM 826 C C . GLY A 1 114 ? 11.022 -6.897 -17.277 1.00 91.00 114 GLY A C 1
ATOM 827 O O . GLY A 1 114 ? 11.895 -7.762 -17.263 1.00 91.00 114 GLY A O 1
ATOM 828 N N . GLY A 1 115 ? 10.575 -6.329 -16.155 1.00 93.19 115 GLY A N 1
ATOM 829 C CA . GLY A 1 115 ? 11.012 -6.703 -14.813 1.00 93.19 115 GLY A CA 1
ATOM 830 C C . GLY A 1 115 ? 10.186 -7.829 -14.186 1.00 93.19 115 GLY A C 1
ATOM 831 O O . GLY A 1 115 ? 9.100 -8.181 -14.648 1.00 93.19 115 GLY A O 1
ATOM 832 N N . THR A 1 116 ? 10.684 -8.357 -13.066 1.00 97.75 116 THR A N 1
ATOM 833 C CA . THR A 1 116 ? 9.941 -9.297 -12.210 1.00 97.75 116 THR A CA 1
ATOM 834 C C . THR A 1 116 ? 9.358 -8.547 -11.009 1.00 97.75 116 THR A C 1
ATOM 836 O O . THR A 1 116 ? 10.127 -7.929 -10.265 1.00 97.75 116 THR A O 1
ATOM 839 N N . PRO A 1 117 ? 8.028 -8.565 -10.804 1.00 97.38 117 PRO A N 1
ATOM 840 C CA . PRO A 1 117 ? 7.413 -7.961 -9.628 1.00 97.38 117 PRO A CA 1
ATOM 841 C C . PRO A 1 117 ? 7.832 -8.675 -8.348 1.00 97.38 117 PRO A C 1
ATOM 843 O O . PRO A 1 117 ? 7.847 -9.906 -8.296 1.00 97.38 117 PRO A O 1
ATOM 846 N N . VAL A 1 118 ? 8.112 -7.907 -7.298 1.00 96.12 118 VAL A N 1
ATOM 847 C CA . VAL A 1 118 ? 8.288 -8.470 -5.956 1.00 96.12 118 VAL A CA 1
ATOM 848 C C . VAL A 1 118 ? 6.984 -9.085 -5.446 1.00 96.12 118 VAL A C 1
ATOM 850 O O . VAL A 1 118 ? 5.883 -8.675 -5.822 1.00 96.12 118 VAL A O 1
ATOM 853 N N . THR A 1 119 ? 7.109 -10.075 -4.569 1.00 95.75 119 THR A N 1
ATOM 854 C CA . THR A 1 119 ? 5.980 -10.729 -3.902 1.00 95.75 119 THR A CA 1
ATOM 855 C C . THR A 1 119 ? 5.808 -10.187 -2.488 1.00 95.75 119 THR A C 1
ATOM 857 O O . THR A 1 119 ? 6.764 -9.704 -1.875 1.00 95.75 119 THR A O 1
ATOM 860 N N . ALA A 1 120 ? 4.595 -10.299 -1.946 1.00 94.25 120 ALA A N 1
ATOM 861 C CA . ALA A 1 120 ? 4.348 -9.996 -0.542 1.00 94.25 120 ALA A CA 1
ATOM 862 C C . ALA A 1 120 ? 5.250 -10.850 0.366 1.00 94.25 120 ALA A C 1
ATOM 864 O O . ALA A 1 120 ? 5.563 -12.005 0.057 1.00 94.25 120 ALA A O 1
ATOM 865 N N . LYS A 1 121 ? 5.675 -10.279 1.495 1.00 91.31 121 LYS A N 1
ATOM 866 C CA . LYS A 1 121 ? 6.424 -11.028 2.508 1.00 91.31 121 LYS A CA 1
ATOM 867 C C . LYS A 1 121 ? 5.488 -12.000 3.218 1.00 91.31 121 LYS A C 1
ATOM 869 O O . LYS A 1 121 ? 4.318 -11.696 3.425 1.00 91.31 121 LYS A O 1
ATOM 874 N N . ALA A 1 122 ? 6.032 -13.128 3.671 1.00 89.56 122 ALA A N 1
ATOM 875 C CA . ALA A 1 122 ? 5.279 -14.085 4.483 1.00 89.56 122 ALA A CA 1
ATOM 876 C C . ALA A 1 122 ? 4.812 -13.485 5.822 1.00 89.56 122 ALA A C 1
ATOM 878 O O . ALA A 1 122 ? 3.787 -13.894 6.361 1.00 89.56 122 ALA A O 1
ATOM 879 N N . LYS A 1 123 ? 5.564 -12.516 6.361 1.00 87.69 123 LYS A N 1
ATOM 880 C CA . LYS A 1 123 ? 5.243 -11.828 7.610 1.00 87.69 123 LYS A CA 1
ATOM 881 C C . LYS A 1 123 ? 5.713 -10.374 7.575 1.00 87.69 123 LYS A C 1
ATOM 883 O O . LYS A 1 123 ? 6.769 -10.069 7.018 1.00 87.69 123 LYS A O 1
ATOM 888 N N . TYR A 1 124 ? 4.931 -9.513 8.218 1.00 89.38 124 TYR A N 1
ATOM 889 C CA . TYR A 1 124 ? 5.269 -8.128 8.524 1.00 89.38 124 TYR A CA 1
ATOM 890 C C . TYR A 1 124 ? 5.243 -7.939 10.043 1.00 89.38 124 TYR A C 1
ATOM 892 O O . TYR A 1 124 ? 4.317 -8.404 10.709 1.00 89.38 124 TYR A O 1
ATOM 900 N N . ASP A 1 125 ? 6.259 -7.279 10.593 1.00 87.94 125 ASP A N 1
ATOM 901 C CA . ASP A 1 125 ? 6.349 -7.016 12.029 1.00 87.94 125 ASP A CA 1
ATOM 902 C C . ASP A 1 125 ? 5.803 -5.613 12.325 1.00 87.94 125 ASP A C 1
ATOM 904 O O . ASP A 1 125 ? 6.500 -4.605 12.197 1.00 87.94 125 ASP A O 1
ATOM 908 N N . PHE A 1 126 ? 4.525 -5.551 12.700 1.00 86.88 126 PHE A N 1
ATOM 909 C CA . PHE A 1 126 ? 3.870 -4.322 13.145 1.00 86.88 126 PHE A CA 1
ATOM 910 C C . PHE A 1 126 ? 3.859 -4.242 14.679 1.00 86.88 126 PHE A C 1
ATOM 912 O O . PHE A 1 126 ? 3.697 -5.273 15.336 1.00 86.88 126 PHE A O 1
ATOM 919 N N . PRO A 1 127 ? 3.979 -3.043 15.281 1.00 82.19 127 PRO A N 1
ATOM 920 C CA . PRO A 1 127 ? 3.935 -2.859 16.732 1.00 82.19 127 PRO A CA 1
ATOM 921 C C . PRO A 1 127 ? 2.496 -2.968 17.274 1.00 82.19 127 PRO A C 1
ATOM 923 O O . PRO A 1 127 ? 1.945 -2.022 17.835 1.00 82.19 127 PRO A O 1
ATOM 926 N N . THR A 1 128 ? 1.865 -4.130 17.099 1.00 79.75 128 THR A N 1
ATOM 927 C CA . THR A 1 128 ? 0.457 -4.373 17.451 1.00 79.75 128 THR A CA 1
ATOM 928 C C . THR A 1 128 ? 0.211 -4.485 18.949 1.00 79.75 128 THR A C 1
ATOM 930 O O . THR A 1 128 ? -0.909 -4.252 19.389 1.00 79.75 128 THR A O 1
ATOM 933 N N . GLY A 1 129 ? 1.244 -4.771 19.751 1.00 79.12 129 GLY A N 1
ATOM 934 C CA . GLY A 1 129 ? 1.132 -4.900 21.212 1.00 79.12 129 GLY A CA 1
ATOM 935 C C . GLY A 1 129 ? 0.624 -3.641 21.930 1.00 79.12 129 GLY A C 1
ATOM 936 O O . GLY A 1 129 ? 0.194 -3.718 23.078 1.00 79.12 129 GLY A O 1
ATOM 937 N N . ASN A 1 130 ? 0.630 -2.494 21.246 1.00 78.50 130 ASN A N 1
ATOM 938 C CA . ASN A 1 130 ? 0.135 -1.221 21.767 1.00 78.50 130 ASN A CA 1
ATOM 939 C C . ASN A 1 130 ? -1.283 -0.868 21.286 1.00 78.50 130 ASN A C 1
ATOM 941 O O . ASN A 1 130 ? -1.826 0.145 21.719 1.00 78.50 130 ASN A O 1
ATOM 945 N N . LEU A 1 131 ? -1.892 -1.667 20.404 1.00 88.25 131 LEU A N 1
ATOM 946 C CA . LEU A 1 131 ? -3.233 -1.409 19.880 1.00 88.25 131 LEU A CA 1
ATOM 947 C C . LEU A 1 131 ? -4.273 -1.882 20.899 1.00 88.25 131 LEU A C 1
ATOM 949 O O . LEU A 1 131 ? -4.556 -3.074 20.996 1.00 88.25 131 LEU A O 1
ATOM 953 N N . LYS A 1 132 ? -4.817 -0.951 21.688 1.00 91.69 132 LYS A N 1
ATOM 954 C CA . LYS A 1 132 ? -5.816 -1.253 22.732 1.00 91.69 132 LYS A CA 1
ATOM 955 C C . LYS A 1 132 ? -7.174 -0.633 22.449 1.00 91.69 132 LYS A C 1
ATOM 957 O O . LYS A 1 132 ? -8.185 -1.101 22.961 1.00 91.69 132 LYS A O 1
ATOM 962 N N . THR A 1 133 ? -7.200 0.427 21.652 1.00 90.75 133 THR A N 1
ATOM 963 C CA . THR A 1 133 ? -8.409 1.181 21.334 1.00 90.75 133 THR A CA 1
ATOM 964 C C . THR A 1 133 ? -8.546 1.390 19.829 1.00 90.75 133 THR A C 1
ATOM 966 O O . THR A 1 133 ? -7.575 1.291 19.077 1.00 90.75 133 THR A O 1
ATOM 969 N N . GLN A 1 134 ? -9.755 1.741 19.381 1.00 91.12 134 GLN A N 1
ATOM 970 C CA . GLN A 1 134 ? -9.989 2.165 17.998 1.00 91.12 134 GLN A CA 1
ATOM 971 C C . GLN A 1 134 ? -9.051 3.312 17.591 1.00 91.12 134 GLN A C 1
ATOM 973 O O . GLN A 1 134 ? -8.549 3.340 16.470 1.00 91.12 134 GLN A O 1
ATOM 978 N N . GLU A 1 135 ? -8.813 4.261 18.498 1.00 89.31 135 GLU A N 1
ATOM 979 C CA . GLU A 1 135 ? -7.955 5.415 18.244 1.00 89.31 135 GLU A CA 1
ATOM 980 C C . GLU A 1 135 ? -6.506 4.995 17.964 1.00 89.31 135 GLU A C 1
ATOM 982 O O . GLU A 1 135 ? -5.868 5.558 17.079 1.00 89.31 135 GLU A O 1
ATOM 987 N N . ASP A 1 136 ? -6.002 3.964 18.647 1.00 88.38 136 ASP A N 1
ATOM 988 C CA . ASP A 1 136 ? -4.651 3.444 18.414 1.00 88.38 136 ASP A CA 1
ATOM 989 C C . ASP A 1 136 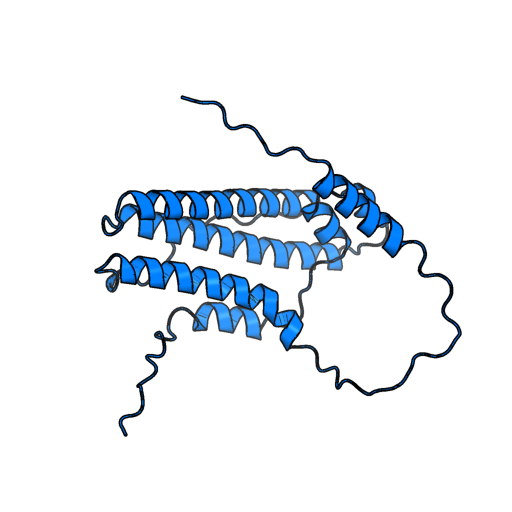? -4.523 2.812 17.027 1.00 88.38 136 ASP A C 1
ATOM 991 O O . ASP A 1 136 ? -3.536 3.050 16.330 1.00 88.38 136 ASP A O 1
ATOM 995 N N . VAL A 1 137 ? -5.547 2.074 16.586 1.00 88.62 137 VAL A N 1
ATOM 996 C CA . VAL A 1 137 ? -5.597 1.503 15.230 1.00 88.62 137 VAL A CA 1
ATOM 997 C C . VAL A 1 137 ? -5.658 2.609 14.177 1.00 88.62 137 VAL A C 1
ATOM 999 O O . VAL A 1 137 ? -4.942 2.553 13.178 1.00 88.62 137 VAL A O 1
ATOM 1002 N N . LEU A 1 138 ? -6.461 3.650 14.410 1.00 88.25 138 LEU A N 1
ATOM 1003 C CA . LEU A 1 138 ? -6.557 4.796 13.506 1.00 88.25 138 LEU A CA 1
ATOM 1004 C C . LEU A 1 138 ? -5.256 5.604 13.453 1.00 88.25 138 LEU A C 1
ATOM 1006 O O . LEU A 1 138 ? -4.847 6.014 12.369 1.00 88.25 138 LEU A O 1
ATOM 1010 N N . ARG A 1 139 ? -4.571 5.800 14.585 1.00 86.69 139 ARG A N 1
ATOM 1011 C CA . ARG A 1 139 ? -3.244 6.434 14.635 1.00 86.69 139 ARG A CA 1
ATOM 1012 C C . ARG A 1 139 ? -2.200 5.615 13.887 1.00 86.69 139 ARG A C 1
ATOM 1014 O O . ARG A 1 139 ? -1.408 6.185 13.140 1.00 86.69 139 ARG A O 1
ATOM 1021 N N . PHE A 1 140 ? -2.211 4.297 14.065 1.00 87.12 140 PHE A N 1
ATOM 1022 C CA . PHE A 1 140 ? -1.336 3.386 13.337 1.00 87.12 140 PHE A CA 1
ATOM 1023 C C . PHE A 1 140 ? -1.561 3.488 11.821 1.00 87.12 140 PHE A C 1
ATOM 1025 O O . PHE A 1 140 ? -0.605 3.737 11.085 1.00 87.12 140 PHE A O 1
ATOM 1032 N N . ALA A 1 141 ? -2.816 3.406 11.366 1.00 86.19 141 ALA A N 1
ATOM 1033 C CA . ALA A 1 141 ? -3.174 3.568 9.957 1.00 86.19 141 ALA A CA 1
ATOM 1034 C C . ALA A 1 141 ? -2.756 4.947 9.418 1.00 86.19 141 ALA A C 1
ATOM 1036 O O . ALA A 1 141 ? -2.048 5.036 8.418 1.00 86.19 141 ALA A O 1
ATOM 1037 N N . ALA A 1 142 ? -3.090 6.029 10.127 1.00 83.75 142 ALA A N 1
ATOM 1038 C CA . ALA A 1 142 ? -2.712 7.385 9.736 1.00 83.75 142 ALA A CA 1
ATOM 1039 C C . ALA A 1 142 ? -1.188 7.569 9.635 1.00 83.75 142 ALA A C 1
ATOM 1041 O O . ALA A 1 142 ? -0.715 8.255 8.732 1.00 83.75 142 ALA A O 1
ATOM 1042 N N . GLY A 1 143 ? -0.407 6.945 10.522 1.00 83.06 143 GLY A N 1
ATOM 1043 C CA . GLY A 1 143 ? 1.055 6.975 10.463 1.00 83.06 143 GLY A CA 1
ATOM 1044 C C . GLY A 1 143 ? 1.620 6.313 9.201 1.00 83.06 143 GLY A C 1
ATOM 1045 O O . GLY A 1 143 ? 2.570 6.830 8.608 1.00 83.06 143 GLY A O 1
ATOM 1046 N N . LEU A 1 144 ? 1.016 5.210 8.751 1.00 82.44 144 LEU A N 1
ATOM 1047 C CA . LEU A 1 144 ? 1.402 4.536 7.507 1.00 82.44 144 LEU A CA 1
ATOM 1048 C C . LEU A 1 144 ? 1.113 5.410 6.282 1.00 82.44 144 LEU A C 1
ATOM 1050 O O . LEU A 1 144 ? 1.998 5.582 5.437 1.00 82.44 144 LEU A O 1
ATOM 1054 N N . GLU A 1 145 ? -0.073 6.019 6.230 1.00 83.38 145 GLU A N 1
ATOM 1055 C CA . GLU A 1 145 ? -0.480 6.914 5.139 1.00 83.38 145 GLU A CA 1
ATOM 1056 C C . GLU A 1 145 ? 0.366 8.186 5.095 1.00 83.38 145 GLU A C 1
ATOM 1058 O O . GLU A 1 145 ? 0.822 8.610 4.034 1.00 83.38 145 GLU A O 1
ATOM 1063 N N . GLN A 1 146 ? 0.654 8.786 6.253 1.00 80.38 146 GLN A N 1
ATOM 1064 C CA . GLN A 1 146 ? 1.539 9.947 6.339 1.00 80.38 146 GLN A CA 1
ATOM 1065 C C . GLN A 1 146 ? 2.950 9.614 5.858 1.00 80.38 146 GLN A C 1
ATOM 1067 O O . GLN A 1 146 ? 3.562 10.424 5.162 1.00 80.38 146 GLN A O 1
ATOM 1072 N N . GLY A 1 147 ? 3.466 8.428 6.190 1.00 74.06 147 GLY A N 1
ATOM 1073 C CA . GLY A 1 147 ? 4.748 7.957 5.674 1.00 74.06 147 GLY A CA 1
ATOM 1074 C C . GLY A 1 147 ? 4.751 7.837 4.147 1.00 74.06 147 GLY A C 1
ATOM 1075 O O . GLY A 1 147 ? 5.708 8.271 3.507 1.00 74.06 147 GLY A O 1
ATOM 1076 N N . ALA A 1 148 ? 3.677 7.300 3.560 1.00 71.94 148 ALA A N 1
ATOM 1077 C CA . ALA A 1 148 ? 3.521 7.206 2.107 1.00 71.94 148 ALA 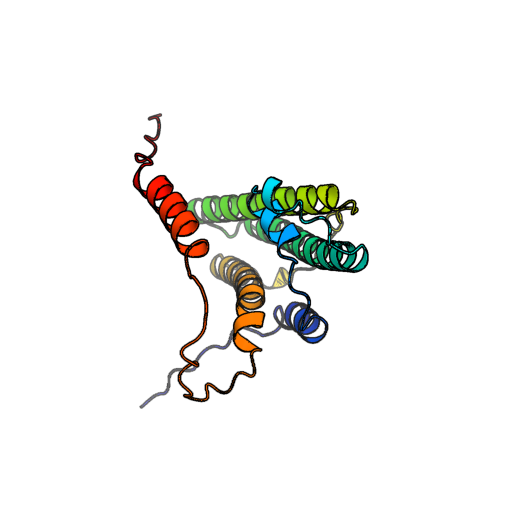A CA 1
ATOM 1078 C C . ALA A 1 148 ? 3.414 8.595 1.447 1.00 71.94 148 ALA A C 1
ATOM 1080 O O . ALA A 1 148 ? 4.129 8.893 0.491 1.00 71.94 148 ALA A O 1
ATOM 1081 N N . ALA A 1 149 ? 2.601 9.492 2.008 1.00 72.69 149 ALA A N 1
ATOM 1082 C CA . ALA A 1 149 ? 2.440 10.855 1.510 1.00 72.69 149 ALA A CA 1
ATOM 1083 C C . ALA A 1 149 ? 3.743 11.670 1.595 1.00 72.69 149 ALA A C 1
ATOM 1085 O O . ALA A 1 149 ? 4.081 12.414 0.676 1.00 72.69 149 ALA A O 1
ATOM 1086 N N . GLN A 1 150 ? 4.523 11.522 2.669 1.00 70.50 150 GLN A N 1
ATOM 1087 C CA . GLN A 1 150 ? 5.817 12.199 2.799 1.00 70.50 150 GLN A CA 1
ATOM 1088 C C . GLN A 1 150 ? 6.820 11.750 1.734 1.00 70.50 150 GLN A C 1
ATOM 1090 O O . GLN A 1 150 ? 7.577 12.589 1.249 1.00 70.50 150 GLN A O 1
ATOM 1095 N N . ALA A 1 151 ? 6.802 10.477 1.328 1.00 63.59 151 ALA A N 1
ATOM 1096 C CA . ALA A 1 151 ? 7.625 10.004 0.217 1.00 63.59 151 ALA A CA 1
ATOM 1097 C C . ALA A 1 151 ? 7.266 10.716 -1.100 1.00 63.59 151 ALA A C 1
ATOM 1099 O O . ALA A 1 151 ? 8.158 11.050 -1.875 1.00 63.59 151 ALA A O 1
ATOM 1100 N N . TYR A 1 152 ? 5.987 11.044 -1.307 1.00 54.72 152 TYR A N 1
ATOM 1101 C CA . TYR A 1 152 ? 5.533 11.814 -2.467 1.00 54.72 152 TYR A CA 1
ATOM 1102 C C . TYR A 1 152 ? 6.007 13.278 -2.442 1.00 54.72 152 TYR A C 1
ATOM 1104 O O . TYR A 1 152 ? 6.370 13.838 -3.474 1.00 54.72 152 TYR A O 1
ATOM 1112 N N . TYR A 1 153 ? 6.044 13.911 -1.264 1.00 54.72 153 TYR A N 1
ATOM 1113 C CA . TYR A 1 153 ? 6.496 15.303 -1.120 1.00 54.72 153 TYR A CA 1
ATOM 1114 C C . TYR A 1 153 ? 8.014 15.465 -0.987 1.00 54.72 153 TYR A C 1
ATOM 1116 O O . TYR A 1 153 ? 8.518 16.582 -1.138 1.00 54.72 153 TYR A O 1
ATOM 1124 N N . ALA A 1 154 ? 8.754 14.396 -0.684 1.00 56.00 154 ALA A N 1
ATOM 1125 C CA . ALA A 1 154 ? 10.199 14.459 -0.480 1.00 56.00 154 ALA A CA 1
ATOM 1126 C C . ALA A 1 154 ? 10.955 15.081 -1.679 1.00 56.00 154 ALA A C 1
ATOM 1128 O O . ALA A 1 154 ? 11.760 15.984 -1.431 1.00 56.00 154 ALA A O 1
ATOM 1129 N N . PRO A 1 155 ? 10.640 14.751 -2.952 1.00 49.66 155 PRO A N 1
ATOM 1130 C CA . PRO A 1 155 ? 11.247 15.408 -4.116 1.00 49.66 155 PRO A CA 1
ATOM 1131 C C . PRO A 1 155 ? 10.947 16.914 -4.220 1.00 49.66 155 PRO A C 1
ATOM 1133 O O . PRO A 1 155 ? 11.778 17.686 -4.697 1.00 49.66 155 PRO A O 1
ATOM 1136 N N . CYS A 1 156 ? 9.786 17.376 -3.736 1.00 47.91 156 CYS A N 1
ATOM 1137 C CA . CYS A 1 156 ? 9.463 18.808 -3.706 1.00 47.91 156 CYS A CA 1
ATOM 1138 C C . CYS A 1 156 ? 10.258 19.578 -2.640 1.00 47.91 156 CYS A C 1
ATOM 1140 O O . CYS A 1 156 ? 10.465 20.780 -2.795 1.00 47.91 156 CYS A O 1
ATOM 1142 N N . ARG A 1 157 ? 10.712 18.921 -1.561 1.00 41.31 157 ARG A N 1
ATOM 1143 C CA . ARG A 1 157 ? 11.496 19.559 -0.484 1.00 41.31 157 ARG A CA 1
ATOM 1144 C C . ARG A 1 157 ? 13.003 19.552 -0.718 1.00 41.31 157 ARG A C 1
ATOM 1146 O O . ARG A 1 157 ? 13.688 20.372 -0.116 1.00 41.31 157 ARG A O 1
ATOM 1153 N N . SER A 1 158 ? 13.520 18.652 -1.550 1.00 37.34 158 SER A N 1
ATOM 1154 C CA . SER A 1 158 ? 14.961 18.495 -1.781 1.00 37.34 158 SER A CA 1
ATOM 1155 C C . SER A 1 158 ? 15.525 19.373 -2.902 1.00 37.34 158 SER A C 1
ATOM 1157 O O . SER A 1 158 ? 16.716 19.286 -3.179 1.00 37.34 158 SER A O 1
ATOM 1159 N N . SER A 1 159 ? 14.722 20.242 -3.528 1.00 30.92 159 SER A N 1
ATOM 1160 C CA . SER A 1 159 ? 15.189 21.161 -4.576 1.00 30.92 159 SER A CA 1
ATOM 1161 C C . SER A 1 159 ? 15.980 22.339 -3.975 1.00 30.92 159 SER A C 1
ATOM 1163 O O . SER A 1 159 ? 15.369 23.214 -3.357 1.00 30.92 159 SER A O 1
ATOM 1165 N N . PRO A 1 160 ? 17.308 22.460 -4.190 1.00 39.25 160 PRO A N 1
ATOM 1166 C CA . PRO A 1 160 ? 18.089 23.613 -3.758 1.00 39.25 160 PRO A CA 1
ATOM 1167 C C . PRO A 1 160 ? 18.022 24.726 -4.815 1.00 39.25 160 PRO A C 1
ATOM 1169 O O . PRO A 1 160 ? 19.016 25.377 -5.123 1.00 39.25 160 PRO A O 1
ATOM 1172 N N . THR A 1 161 ? 16.859 24.967 -5.419 1.00 42.81 161 THR A N 1
ATOM 1173 C CA . THR A 1 161 ? 16.663 26.164 -6.239 1.00 42.81 161 THR A CA 1
ATOM 1174 C C . THR A 1 161 ? 16.376 27.328 -5.310 1.00 42.81 161 THR A C 1
ATOM 1176 O O . THR A 1 161 ? 15.231 27.632 -4.984 1.00 42.81 161 THR A O 1
ATOM 1179 N N . ARG A 1 162 ? 17.455 28.009 -4.907 1.00 38.28 162 ARG A N 1
ATOM 1180 C CA . ARG A 1 162 ? 17.412 29.434 -4.577 1.00 38.28 162 ARG A CA 1
ATOM 1181 C C . ARG A 1 162 ? 16.655 30.112 -5.718 1.00 38.28 162 ARG A C 1
ATOM 1183 O O . ARG A 1 162 ? 17.180 30.208 -6.824 1.00 38.28 162 ARG A O 1
ATOM 1190 N N . ILE A 1 163 ? 15.421 30.530 -5.459 1.00 41.03 163 ILE A N 1
ATOM 1191 C CA . ILE A 1 163 ? 14.647 31.365 -6.374 1.00 41.03 163 ILE A CA 1
ATOM 1192 C C . ILE A 1 163 ? 15.452 32.658 -6.537 1.00 41.03 163 ILE A C 1
ATOM 1194 O O . ILE A 1 163 ? 15.427 33.535 -5.678 1.00 41.03 163 ILE A O 1
ATOM 1198 N N . SER A 1 164 ? 16.257 32.739 -7.595 1.00 34.78 164 SER A N 1
ATOM 1199 C CA . SER A 1 164 ? 16.841 33.995 -8.043 1.00 34.78 164 SER A CA 1
ATOM 1200 C C . SER A 1 164 ? 15.810 34.669 -8.948 1.00 34.78 164 SER A C 1
ATOM 1202 O O . SER A 1 164 ? 15.355 34.038 -9.906 1.00 34.78 164 SER A O 1
ATOM 1204 N N . PRO A 1 165 ? 15.416 35.924 -8.678 1.00 38.19 165 PRO A N 1
ATOM 1205 C CA . PRO A 1 165 ? 14.517 36.659 -9.546 1.00 38.19 165 PRO A CA 1
ATOM 1206 C C . PRO A 1 165 ? 15.319 37.166 -10.749 1.00 38.19 165 PRO A C 1
ATOM 1208 O O . PRO A 1 165 ? 15.834 38.281 -10.746 1.00 38.19 165 PRO A O 1
ATOM 1211 N N . ARG A 1 166 ? 15.462 36.342 -11.790 1.00 37.03 166 ARG A N 1
ATOM 1212 C CA . ARG A 1 166 ? 15.850 36.828 -13.120 1.00 37.03 166 ARG A CA 1
ATOM 1213 C C . ARG A 1 166 ? 14.731 36.534 -14.117 1.00 37.03 166 ARG A C 1
ATOM 1215 O O . ARG A 1 166 ? 14.293 35.386 -14.194 1.00 37.03 166 ARG A O 1
ATOM 1222 N N . PRO A 1 167 ? 14.257 37.537 -14.876 1.00 40.38 167 PRO A N 1
ATOM 1223 C CA . PRO A 1 167 ? 13.301 37.299 -15.945 1.00 40.38 167 PRO A CA 1
ATOM 1224 C C . PRO A 1 167 ? 13.958 36.487 -17.079 1.00 40.38 167 PRO A C 1
ATOM 1226 O O . PRO A 1 167 ? 15.157 36.646 -17.331 1.00 40.38 167 PRO A O 1
ATOM 1229 N N . PRO A 1 168 ? 13.203 35.608 -17.760 1.00 42.41 168 PRO A N 1
ATOM 1230 C CA . PRO A 1 168 ? 13.727 34.804 -18.860 1.00 42.41 168 PRO A CA 1
ATOM 1231 C C . PRO A 1 168 ? 14.025 35.663 -20.107 1.00 42.41 168 PRO A C 1
ATOM 1233 O O . PRO A 1 168 ? 13.326 36.651 -20.343 1.00 42.41 168 PRO A O 1
ATOM 1236 N N . PRO A 1 169 ? 15.022 35.292 -20.937 1.00 47.50 169 PRO A N 1
ATOM 1237 C CA . PRO A 1 169 ? 15.305 35.989 -22.190 1.00 47.50 169 PRO A CA 1
ATOM 1238 C C . PRO A 1 169 ? 14.203 35.763 -23.238 1.00 47.50 169 PRO A C 1
ATOM 1240 O O . PRO A 1 169 ? 13.584 34.700 -23.305 1.00 47.50 169 PRO A O 1
ATOM 1243 N N . ALA A 1 170 ? 13.996 36.776 -24.082 1.00 48.56 170 ALA A N 1
ATOM 1244 C CA . ALA A 1 170 ? 12.861 36.943 -24.995 1.00 48.56 170 ALA A CA 1
ATOM 1245 C C . ALA A 1 170 ? 12.797 35.985 -26.210 1.00 48.56 170 ALA A C 1
ATOM 1247 O O . ALA A 1 170 ? 11.972 36.184 -27.098 1.00 48.56 170 ALA A O 1
ATOM 1248 N N . SER A 1 171 ? 13.617 34.936 -26.277 1.00 47.00 171 SER A N 1
ATOM 1249 C CA . SER A 1 171 ? 13.683 34.022 -27.426 1.00 47.00 171 SER A CA 1
ATOM 1250 C C . SER A 1 171 ? 13.461 32.562 -27.022 1.00 47.00 171 SER A C 1
ATOM 1252 O O . SER A 1 171 ? 14.379 31.749 -27.007 1.00 47.00 171 SER A O 1
ATOM 1254 N N . TRP A 1 172 ? 12.212 32.207 -26.711 1.00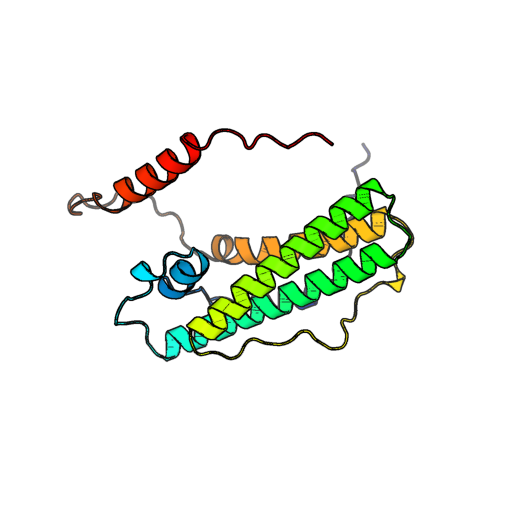 33.28 172 TRP A N 1
ATOM 1255 C CA . TRP A 1 172 ? 11.775 30.808 -26.609 1.00 33.28 172 TRP A CA 1
ATOM 1256 C C . TRP A 1 172 ? 10.638 30.547 -27.609 1.00 33.28 172 TRP A C 1
ATOM 1258 O O . TRP A 1 172 ? 9.557 31.123 -27.451 1.00 33.28 172 TRP A O 1
ATOM 1268 N N . PRO A 1 173 ? 10.822 29.682 -28.625 1.00 43.03 173 PRO A N 1
ATOM 1269 C CA . PRO A 1 173 ? 9.755 29.357 -29.558 1.00 43.03 173 PRO A CA 1
ATOM 1270 C C . PRO A 1 173 ? 8.711 28.429 -28.913 1.00 43.03 173 PRO A C 1
ATOM 1272 O O . PRO A 1 173 ? 9.001 27.326 -28.457 1.00 43.03 173 PRO A O 1
ATOM 1275 N N . THR A 1 174 ? 7.455 28.882 -28.952 1.00 43.12 174 THR A N 1
ATOM 1276 C CA . THR A 1 174 ? 6.205 28.095 -28.990 1.00 43.12 174 THR A CA 1
ATOM 1277 C C . THR A 1 174 ? 5.876 27.130 -27.838 1.00 43.12 174 THR A C 1
ATOM 1279 O O . THR A 1 174 ? 5.931 25.907 -27.957 1.00 43.12 174 THR A O 1
ATOM 1282 N N . ARG A 1 175 ? 5.266 27.690 -26.783 1.00 45.47 175 ARG A N 1
ATOM 1283 C CA . ARG A 1 175 ? 4.285 27.008 -25.914 1.00 45.47 175 ARG A CA 1
ATOM 1284 C C . ARG A 1 175 ? 2.996 26.677 -26.692 1.00 45.47 175 ARG A C 1
ATOM 1286 O O . ARG A 1 175 ? 1.977 27.336 -26.503 1.00 45.47 175 ARG A O 1
ATOM 1293 N N . ARG A 1 176 ? 3.010 25.679 -27.582 1.00 45.28 176 ARG A N 1
ATOM 1294 C CA . ARG A 1 176 ? 1.775 25.206 -28.256 1.00 45.28 176 ARG A CA 1
ATOM 1295 C C . ARG A 1 176 ? 1.368 23.766 -27.950 1.00 45.28 176 ARG A C 1
ATOM 1297 O O . ARG A 1 176 ? 0.186 23.462 -28.085 1.00 45.28 176 ARG A O 1
ATOM 1304 N N . CYS A 1 177 ? 2.266 22.915 -27.457 1.00 40.50 177 CYS A N 1
ATOM 1305 C CA . CYS A 1 177 ? 1.936 21.498 -27.245 1.00 40.50 177 CYS A CA 1
ATOM 1306 C C . CYS A 1 177 ? 1.349 21.192 -25.854 1.00 40.50 177 CYS A C 1
ATOM 1308 O O . CYS A 1 177 ? 0.385 20.440 -25.754 1.00 40.50 177 CYS A O 1
ATOM 1310 N N . ILE A 1 178 ? 1.831 21.838 -24.785 1.00 43.78 178 ILE A N 1
ATOM 1311 C CA . ILE A 1 178 ? 1.370 21.556 -23.406 1.00 43.78 178 ILE A CA 1
ATOM 1312 C C . ILE A 1 178 ? -0.071 22.051 -23.155 1.00 43.78 178 ILE A C 1
ATOM 1314 O O . ILE A 1 178 ? -0.832 21.425 -22.421 1.00 43.78 178 ILE A O 1
ATOM 1318 N N . GLY A 1 179 ? -0.491 23.138 -23.813 1.00 35.97 179 GLY A N 1
ATOM 1319 C CA . GLY A 1 179 ? -1.825 23.719 -23.610 1.00 35.97 179 GLY A CA 1
ATOM 1320 C C . GLY A 1 179 ? -2.979 22.856 -24.133 1.00 35.97 179 GLY A C 1
ATOM 1321 O O . GLY A 1 179 ? -4.052 22.843 -23.533 1.00 35.97 179 GLY A O 1
ATOM 1322 N N . ARG A 1 180 ? -2.773 22.098 -25.220 1.00 42.41 180 ARG A N 1
ATOM 1323 C CA . ARG A 1 180 ? -3.845 21.300 -25.843 1.00 42.41 180 ARG A CA 1
ATOM 1324 C C . ARG A 1 180 ? -4.162 20.021 -25.066 1.00 42.41 180 ARG A C 1
ATOM 1326 O O . ARG A 1 180 ? -5.333 19.671 -24.963 1.00 42.41 180 ARG A O 1
ATOM 1333 N N . CYS A 1 181 ? -3.165 19.380 -24.457 1.00 43.06 181 CYS A N 1
ATOM 1334 C CA . CYS A 1 181 ? -3.391 18.177 -23.650 1.00 43.06 181 CYS A CA 1
ATOM 1335 C C . CYS A 1 181 ? -4.061 18.493 -22.305 1.00 43.06 181 CYS A C 1
ATOM 1337 O O . CYS A 1 181 ? -5.010 17.808 -21.928 1.00 43.06 181 CYS A O 1
ATOM 1339 N N . CYS A 1 182 ? -3.657 19.576 -21.628 1.00 36.16 182 CYS A N 1
ATOM 1340 C CA . CYS A 1 182 ? -4.358 20.031 -20.423 1.00 36.16 182 CYS A CA 1
ATOM 1341 C C . CYS A 1 182 ? -5.815 20.410 -20.725 1.00 36.16 182 CYS A C 1
ATOM 1343 O O . CYS A 1 182 ? -6.712 20.012 -19.986 1.00 36.16 182 CYS A O 1
ATOM 1345 N N . ALA A 1 183 ? -6.079 21.118 -21.829 1.00 42.16 183 ALA A N 1
ATOM 1346 C CA . ALA A 1 183 ? -7.445 21.472 -22.215 1.00 42.16 183 ALA A CA 1
ATOM 1347 C C . ALA A 1 183 ? -8.313 20.237 -22.534 1.00 42.16 183 ALA A C 1
ATOM 1349 O O . ALA A 1 183 ? -9.469 20.189 -22.119 1.00 42.16 183 ALA A O 1
ATOM 1350 N N . ALA A 1 184 ? -7.760 19.218 -23.205 1.00 45.50 184 ALA A N 1
ATOM 1351 C CA . ALA A 1 184 ? -8.476 17.981 -23.528 1.00 45.50 184 ALA A CA 1
ATOM 1352 C C . ALA A 1 184 ? -8.799 17.131 -22.283 1.00 45.50 184 ALA A C 1
ATOM 1354 O O . ALA A 1 184 ? -9.912 16.619 -22.157 1.00 45.50 184 ALA A O 1
ATOM 1355 N N . TYR A 1 185 ? -7.864 17.033 -21.333 1.00 49.75 185 TYR A N 1
ATOM 1356 C CA . TYR A 1 185 ? -8.082 16.342 -20.058 1.00 49.75 185 TYR A CA 1
ATOM 1357 C C . TYR A 1 185 ? -9.169 17.033 -19.220 1.00 49.75 185 TYR A C 1
ATOM 1359 O O . TYR A 1 185 ? -10.117 16.392 -18.762 1.00 49.75 185 TYR A O 1
ATOM 1367 N N . TRP A 1 186 ? -9.106 18.363 -19.105 1.00 37.47 186 TRP A N 1
ATOM 1368 C CA . TRP A 1 186 ? -10.101 19.140 -18.360 1.00 37.47 186 TRP A CA 1
ATOM 1369 C C . TRP A 1 186 ? -11.484 19.160 -19.021 1.00 37.47 186 TRP A C 1
ATOM 1371 O O . TRP A 1 186 ? -12.492 19.156 -18.312 1.00 37.47 186 TRP A O 1
ATOM 1381 N N . ALA A 1 187 ? -11.563 19.130 -20.354 1.00 46.88 187 ALA A N 1
ATOM 1382 C CA . ALA A 1 187 ? -12.831 19.008 -21.071 1.00 46.88 187 ALA A CA 1
ATOM 1383 C C . ALA A 1 187 ? -13.503 17.647 -20.823 1.00 46.88 187 ALA A C 1
ATOM 1385 O O . ALA A 1 187 ? -14.723 17.591 -20.666 1.00 46.88 187 ALA A O 1
ATOM 1386 N N . ARG A 1 188 ? -12.723 16.561 -20.716 1.00 55.34 188 ARG A N 1
ATOM 1387 C CA . ARG A 1 188 ? -13.240 15.208 -20.455 1.00 55.34 188 ARG A CA 1
ATOM 1388 C C . ARG A 1 188 ? -13.708 15.000 -19.016 1.00 55.34 188 ARG A C 1
ATOM 1390 O O . ARG A 1 188 ? -14.667 14.270 -18.802 1.00 55.34 188 ARG A O 1
ATOM 1397 N N . ILE A 1 189 ? -13.083 15.656 -18.041 1.00 49.69 189 ILE A N 1
ATOM 1398 C CA . ILE A 1 189 ? -13.564 15.637 -16.648 1.00 49.69 189 ILE A CA 1
ATOM 1399 C C . ILE A 1 189 ? -14.876 16.418 -16.515 1.00 49.69 189 ILE A C 1
ATOM 1401 O O . ILE A 1 189 ? -15.791 15.975 -15.832 1.00 49.69 189 ILE A O 1
ATOM 1405 N N . ARG A 1 190 ? -15.003 17.559 -17.203 1.00 61.78 190 ARG A N 1
ATOM 1406 C CA . ARG A 1 190 ? -16.187 18.429 -17.102 1.00 61.78 190 ARG A CA 1
ATOM 1407 C C . ARG A 1 190 ? -17.430 17.877 -17.814 1.00 61.78 190 ARG A C 1
ATOM 1409 O O . ARG A 1 190 ? -18.531 18.337 -17.544 1.00 61.78 190 ARG A O 1
ATOM 1416 N N . SER A 1 191 ? -17.252 16.926 -18.730 1.00 50.41 191 SER A N 1
ATOM 1417 C CA . SER A 1 191 ? -18.329 16.332 -19.536 1.00 50.41 191 SER A CA 1
ATOM 1418 C C . SER A 1 191 ? -18.822 14.977 -19.021 1.00 50.41 191 SER A C 1
ATOM 1420 O O . SER A 1 191 ? -19.751 14.424 -19.605 1.00 50.41 191 SER A O 1
ATOM 1422 N N . GLN A 1 192 ? -18.257 14.441 -17.932 1.00 49.03 192 GLN A N 1
ATOM 1423 C CA . GLN A 1 192 ? -18.804 13.237 -17.305 1.00 49.03 192 GLN A CA 1
ATOM 1424 C C . GLN A 1 192 ? -20.033 13.598 -16.459 1.00 49.03 192 GLN A C 1
ATOM 1426 O O . GLN A 1 192 ? -19.898 14.357 -15.496 1.00 49.03 192 GLN A O 1
ATOM 1431 N N . PRO A 1 193 ? -21.234 13.083 -16.785 1.00 45.59 193 PRO A N 1
ATOM 1432 C CA . PRO A 1 193 ? -22.380 13.225 -15.900 1.00 45.59 193 PRO A CA 1
ATOM 1433 C C . PRO A 1 193 ? -22.133 12.427 -14.608 1.00 45.59 193 PRO A C 1
ATOM 1435 O O . PRO A 1 193 ? -21.467 11.389 -14.651 1.00 45.59 193 PRO A O 1
ATOM 1438 N N . PRO A 1 194 ? -22.662 12.876 -13.456 1.00 50.72 194 PRO A N 1
ATOM 1439 C CA . PRO A 1 194 ? -22.529 12.137 -12.206 1.00 50.72 194 PRO A CA 1
ATOM 1440 C C . PRO A 1 194 ? -23.099 10.722 -12.369 1.00 50.72 194 PRO A C 1
ATOM 1442 O O . PRO A 1 194 ? -24.204 10.542 -12.888 1.00 50.72 194 PRO A O 1
ATOM 1445 N N . SER A 1 195 ? -22.340 9.714 -11.937 1.00 52.38 195 SER A N 1
ATOM 1446 C CA . SER A 1 195 ? -22.777 8.319 -11.957 1.00 52.38 195 SER A CA 1
ATOM 1447 C C . SER A 1 195 ? -24.023 8.163 -11.084 1.00 52.38 195 SER A C 1
ATOM 1449 O O . SER A 1 195 ? -23.950 8.342 -9.868 1.00 52.38 195 SER A O 1
ATOM 1451 N N . ARG A 1 196 ? -25.165 7.830 -11.696 1.00 49.62 196 ARG A N 1
ATOM 1452 C CA . ARG A 1 196 ? -26.361 7.410 -10.960 1.00 49.62 196 ARG A CA 1
ATOM 1453 C C . ARG A 1 196 ? -26.066 6.073 -10.283 1.00 49.62 196 ARG A C 1
ATOM 1455 O O . ARG A 1 196 ? -25.812 5.079 -10.958 1.00 49.62 196 ARG A O 1
ATOM 1462 N N . SER A 1 197 ? -26.088 6.067 -8.959 1.00 43.44 197 SER A N 1
ATOM 1463 C CA . SER A 1 197 ? -26.135 4.857 -8.143 1.00 43.44 197 SER A CA 1
ATOM 1464 C C . SER A 1 197 ? -27.454 4.115 -8.399 1.00 43.44 197 SER A C 1
ATOM 1466 O O . SER A 1 197 ? -28.499 4.770 -8.403 1.00 43.44 197 SER A O 1
ATOM 1468 N N . PRO A 1 198 ? -27.449 2.790 -8.625 1.00 51.47 198 PRO A N 1
ATOM 1469 C CA . PRO A 1 198 ? -28.681 2.017 -8.640 1.00 51.47 198 PRO A CA 1
ATOM 1470 C C . PRO A 1 198 ? -29.157 1.769 -7.201 1.00 51.47 198 PRO A C 1
ATOM 1472 O O . PRO A 1 198 ? -28.399 1.275 -6.369 1.00 51.47 198 PRO A O 1
ATOM 1475 N N . ASP A 1 199 ? -30.412 2.127 -6.931 1.00 50.22 199 ASP A N 1
ATOM 1476 C CA . ASP A 1 199 ? -31.158 1.728 -5.735 1.00 50.22 199 ASP A CA 1
ATOM 1477 C C . ASP A 1 199 ? -31.299 0.196 -5.667 1.00 50.22 199 ASP A C 1
ATOM 1479 O O . ASP A 1 199 ? -31.932 -0.397 -6.548 1.00 50.22 199 ASP A O 1
ATOM 1483 N N . ARG A 1 200 ? -30.750 -0.422 -4.613 1.00 44.53 200 ARG A N 1
ATOM 1484 C CA . ARG A 1 200 ? -31.402 -1.399 -3.709 1.00 44.53 200 ARG A CA 1
ATOM 1485 C C . ARG A 1 200 ? -30.415 -1.989 -2.710 1.00 44.53 200 ARG A C 1
ATOM 1487 O O . ARG A 1 200 ? -29.359 -2.490 -3.149 1.00 44.53 200 ARG A O 1
#

pLDDT: mean 71.26, std 22.0, range [30.92, 97.75]

Radius of gyration: 21.63 Å; chains: 1; bounding box: 51×51×61 Å

Sequence (200 aa):
MTEPTLIRPDTALVPARRTLLVRGTQAVLSASAVAILAGCESMAMSKNASAATASDDIQVLNTALGLEYEGIAAYQVGAESGLLTKPVLAVAVKFQDHHKKHADVLASTVKKLGGTPVTAKAKYDFPTGNLKTQEDVLRFAAGLEQGAAQAYYAPCRSSPTRISPRPPPASWPTRRCIGRCCAAYWARIRSQPPSRSPDR

Foldseek 3Di:
DDDDPDDDPDCPVVPVLVVVCVVPVDLDQDPLLVCLLVVNNVRSPPVPCDPVNLVSNLVVLLVLLQLLLVLLVLLVCLLPVVQDDPVRSVVSVVSSVVSVVSNVSSCVSSVVSVHHHDDHDPDDDDPCVPPDHNVSSVVSSVVSVVSVVCVVCSNVVPDPPPPDPDDDDPDDDDPPPVVVVVVVVVVVVVPDDPDDDDDD

Secondary structure (DSSP, 8-state):
-------PPPTTSHHHHHHHHHH-TT----HHHHHHHTT-HHHH--TT--HHHHHHHHHHHHHHHHHHHHHHHHHHHHHHTS-S-HHHHHHHHHHHHHHHHHHHHHHHHHHHTTPPPPPPPS-----GGG--SHHHHHHHHHHHHHHHHHHHHHHHHS--------PPPS------HHHHHHHHHHHHHHTPPP-PPPP-